Protein AF-A0A7S3AFI3-F1 (afdb_monomer)

Structure (mmCIF, N/CA/C/O backbone):
data_AF-A0A7S3AFI3-F1
#
_entry.id   AF-A0A7S3AFI3-F1
#
loop_
_atom_site.group_PDB
_atom_site.id
_atom_site.type_symbol
_atom_site.label_atom_id
_atom_site.label_alt_id
_atom_site.label_comp_id
_atom_site.label_asym_id
_atom_site.label_entity_id
_atom_site.label_seq_id
_atom_site.pdbx_PDB_ins_code
_atom_site.Cartn_x
_atom_site.Cartn_y
_atom_site.Cartn_z
_atom_site.occupancy
_atom_site.B_iso_or_equiv
_atom_site.auth_seq_id
_atom_site.auth_comp_id
_atom_site.auth_asym_id
_atom_site.auth_atom_id
_atom_site.pdbx_PDB_model_num
ATOM 1 N N . MET A 1 1 ? -39.276 9.205 -7.342 1.00 36.78 1 MET A N 1
ATOM 2 C CA . MET A 1 1 ? -38.600 10.045 -8.353 1.00 36.78 1 MET A CA 1
ATOM 3 C C . MET A 1 1 ? -37.134 10.146 -7.968 1.00 36.78 1 MET A C 1
ATOM 5 O O . MET A 1 1 ? -36.831 10.732 -6.940 1.00 36.78 1 MET A O 1
ATOM 9 N N . GLY A 1 2 ? -36.261 9.446 -8.695 1.00 29.53 2 GLY A N 1
ATOM 10 C CA . GLY A 1 2 ? -34.836 9.335 -8.377 1.00 29.53 2 GLY A CA 1
ATOM 11 C C . GLY A 1 2 ? -34.017 10.438 -9.046 1.00 29.53 2 GLY A C 1
ATOM 12 O O . GLY A 1 2 ? -34.064 10.582 -10.264 1.00 29.53 2 GLY A O 1
ATOM 13 N N . GLY A 1 3 ? -33.261 11.194 -8.252 1.00 28.22 3 GLY A N 1
ATOM 14 C CA . GLY A 1 3 ? -32.254 12.140 -8.731 1.00 28.22 3 GLY A CA 1
ATOM 15 C C . GLY A 1 3 ? -30.893 11.457 -8.832 1.00 28.22 3 GLY A C 1
ATOM 16 O O . GLY A 1 3 ? -30.142 11.420 -7.863 1.00 28.22 3 GLY A O 1
ATOM 17 N N . GLY A 1 4 ? -30.587 10.878 -9.993 1.00 23.59 4 GLY A N 1
ATOM 18 C CA . GLY A 1 4 ? -29.259 10.346 -10.293 1.00 23.59 4 GLY A CA 1
ATOM 19 C C . GLY A 1 4 ? -28.298 11.474 -10.660 1.00 23.59 4 GLY A C 1
ATOM 20 O O . GLY A 1 4 ? -28.507 12.162 -11.657 1.00 23.59 4 GLY A O 1
ATOM 21 N N . VAL A 1 5 ? -27.229 11.656 -9.884 1.00 27.72 5 VAL A N 1
ATOM 22 C CA . VAL A 1 5 ? -26.144 12.577 -10.245 1.00 27.72 5 VAL A CA 1
ATOM 23 C C . VAL A 1 5 ? -25.244 11.893 -11.276 1.00 27.72 5 VAL A C 1
ATOM 25 O O . VAL A 1 5 ? -24.533 10.932 -10.980 1.00 27.72 5 VAL A O 1
ATOM 28 N N . GLN A 1 6 ? -25.308 12.379 -12.514 1.00 21.52 6 GLN A N 1
ATOM 29 C CA . GLN A 1 6 ? -24.458 11.966 -13.627 1.00 21.52 6 GLN A CA 1
ATOM 30 C C . GLN A 1 6 ? -23.137 12.749 -13.574 1.00 21.52 6 GLN A C 1
ATOM 32 O O . GLN A 1 6 ? -23.126 13.962 -13.771 1.00 21.52 6 GLN A O 1
ATOM 37 N N . TRP A 1 7 ? -22.010 12.069 -13.362 1.00 25.20 7 TRP A N 1
ATOM 38 C CA . TRP A 1 7 ? -20.686 12.688 -13.481 1.00 25.20 7 TRP A CA 1
ATOM 39 C C . TRP A 1 7 ? -20.119 12.445 -14.883 1.00 25.20 7 TRP A C 1
ATOM 41 O O . TRP A 1 7 ? -19.859 11.304 -15.270 1.00 25.20 7 TRP A O 1
ATOM 51 N N . LYS A 1 8 ? -19.943 13.523 -15.658 1.00 22.17 8 LYS A N 1
ATOM 52 C CA . LYS A 1 8 ? -19.249 13.503 -16.954 1.00 22.17 8 LYS A CA 1
ATOM 53 C C . LYS A 1 8 ? -17.747 13.687 -16.733 1.00 22.17 8 LYS A C 1
ATOM 55 O O . LYS A 1 8 ? -17.325 14.684 -16.160 1.00 22.17 8 LYS A O 1
ATOM 60 N N . TRP A 1 9 ? -16.946 12.756 -17.241 1.00 22.48 9 TRP A N 1
ATOM 61 C CA . TRP A 1 9 ? -15.498 12.910 -17.356 1.00 22.48 9 TRP A CA 1
ATOM 62 C C . TRP A 1 9 ? -15.180 13.582 -18.693 1.00 22.48 9 TRP A C 1
ATOM 64 O O . TRP A 1 9 ? -15.439 13.002 -19.744 1.00 22.48 9 TRP A O 1
ATOM 74 N N . THR A 1 10 ? -14.622 14.791 -18.678 1.00 25.95 10 THR A N 1
ATOM 75 C CA . THR A 1 10 ? -14.003 15.383 -19.872 1.00 25.95 10 THR A CA 1
ATOM 76 C C . THR A 1 10 ? -12.508 15.099 -19.851 1.00 25.95 10 THR A C 1
ATOM 78 O O . THR A 1 10 ? -11.749 15.752 -19.138 1.00 25.95 10 THR A O 1
ATOM 81 N N . THR A 1 11 ? -12.074 14.121 -20.640 1.00 28.12 11 THR A N 1
ATOM 82 C CA . THR A 1 11 ? -10.671 13.934 -21.017 1.00 28.12 11 THR A CA 1
ATOM 83 C C . THR A 1 11 ? -10.306 14.982 -22.060 1.00 28.12 11 THR A C 1
ATOM 85 O O . THR A 1 11 ? -10.746 14.903 -23.205 1.00 28.12 11 THR A O 1
ATOM 88 N N . ARG A 1 12 ? -9.492 15.972 -21.685 1.00 26.09 12 ARG A N 1
ATOM 89 C CA . ARG A 1 12 ? -8.829 16.830 -22.670 1.00 26.09 12 ARG A CA 1
ATOM 90 C C . ARG A 1 12 ? -7.505 16.169 -23.047 1.00 26.09 12 ARG A C 1
ATOM 92 O O . ARG A 1 12 ? -6.582 16.122 -22.239 1.00 26.09 12 ARG A O 1
ATOM 99 N N . LEU A 1 13 ? -7.480 15.585 -24.241 1.00 28.69 13 LEU A N 1
ATOM 100 C CA . LEU A 1 13 ? -6.274 15.122 -24.918 1.00 28.69 13 LEU A CA 1
ATOM 101 C C . LEU A 1 13 ? -5.491 16.339 -25.444 1.00 28.69 13 LEU A C 1
ATOM 103 O O . LEU A 1 13 ? -6.082 17.233 -26.042 1.00 28.69 13 LEU A O 1
ATOM 107 N N . ASP A 1 14 ? -4.188 16.316 -25.164 1.00 28.09 14 ASP A N 1
ATOM 108 C CA . ASP A 1 14 ? -3.039 16.923 -25.851 1.00 28.09 14 ASP A CA 1
ATOM 109 C C . ASP A 1 14 ? -3.006 18.435 -26.187 1.00 28.09 14 ASP A C 1
ATOM 111 O O . ASP A 1 14 ? -3.704 18.929 -27.067 1.00 28.09 14 ASP A O 1
ATOM 115 N N . ASP A 1 15 ? -2.026 19.134 -25.591 1.00 28.47 15 ASP A N 1
ATOM 116 C CA . ASP A 1 15 ? -1.263 20.208 -26.252 1.00 28.47 15 ASP A CA 1
ATOM 117 C C . ASP A 1 15 ? 0.247 19.888 -26.124 1.00 28.47 15 ASP A C 1
ATOM 119 O O . ASP A 1 15 ? 0.760 19.799 -25.003 1.00 28.47 15 ASP A O 1
ATOM 123 N N . PRO A 1 16 ? 0.978 19.668 -27.236 1.00 30.94 16 PRO A N 1
ATOM 124 C CA . PRO A 1 16 ? 2.379 19.251 -27.231 1.00 30.94 16 PRO A CA 1
ATOM 125 C C . PRO A 1 16 ? 3.394 20.406 -27.136 1.00 30.94 16 PRO A C 1
ATOM 127 O O . PRO A 1 16 ? 4.576 20.196 -27.417 1.00 30.94 16 PRO A O 1
ATOM 130 N N . ARG A 1 17 ? 3.007 21.630 -26.750 1.00 28.62 17 ARG A N 1
ATOM 131 C CA . ARG A 1 17 ? 3.958 22.752 -26.620 1.00 28.62 17 ARG A CA 1
ATOM 132 C C . ARG A 1 17 ? 3.888 23.406 -25.245 1.00 28.62 17 ARG A C 1
ATOM 134 O O . ARG A 1 17 ? 2.975 24.154 -24.928 1.00 28.62 17 ARG A O 1
ATOM 141 N N . GLY A 1 18 ? 4.915 23.149 -24.436 1.00 41.22 18 GLY A N 1
ATOM 142 C CA . GLY A 1 18 ? 5.071 23.751 -23.118 1.00 41.22 18 GLY A CA 1
ATOM 143 C C . GLY A 1 18 ? 5.070 25.281 -23.150 1.00 41.22 18 GLY A C 1
ATOM 144 O O . GLY A 1 18 ? 5.938 25.897 -23.766 1.00 41.22 18 GLY A O 1
ATOM 145 N N . ARG A 1 19 ? 4.142 25.879 -22.399 1.00 28.95 19 ARG A N 1
ATOM 146 C CA . ARG A 1 19 ? 4.300 27.172 -21.723 1.00 28.95 19 ARG A CA 1
ATOM 147 C C . ARG A 1 19 ? 3.625 27.087 -20.358 1.00 28.95 19 ARG A C 1
ATOM 149 O O . ARG A 1 19 ? 2.464 26.707 -20.256 1.00 28.95 19 ARG A O 1
ATOM 156 N N . GLN A 1 20 ? 4.380 27.416 -19.315 1.00 32.94 20 GLN A N 1
ATOM 157 C CA . GLN A 1 20 ? 3.856 27.615 -17.968 1.00 32.94 20 GLN A CA 1
ATOM 158 C C . GLN A 1 20 ? 3.042 28.914 -17.955 1.00 32.94 20 GLN A C 1
ATOM 160 O O . GLN A 1 20 ? 3.568 29.967 -18.308 1.00 32.94 20 GLN A O 1
ATOM 165 N N . GLY A 1 21 ? 1.770 28.831 -17.571 1.00 26.36 21 GLY A N 1
ATOM 166 C CA . GLY A 1 21 ? 0.959 29.993 -17.223 1.00 26.36 21 GLY A CA 1
ATOM 167 C C . GLY A 1 21 ? 0.960 30.167 -15.710 1.00 26.36 21 GLY A C 1
ATOM 168 O O . GLY A 1 21 ? 0.488 29.291 -14.989 1.00 26.36 21 GLY A O 1
ATOM 169 N N . SER A 1 22 ? 1.523 31.271 -15.234 1.00 28.77 22 SER A N 1
ATOM 170 C CA . SER A 1 22 ? 1.357 31.773 -13.872 1.00 28.77 22 SER A CA 1
ATOM 171 C C . SER A 1 22 ? -0.032 32.403 -13.722 1.00 28.77 22 SER A C 1
ATOM 173 O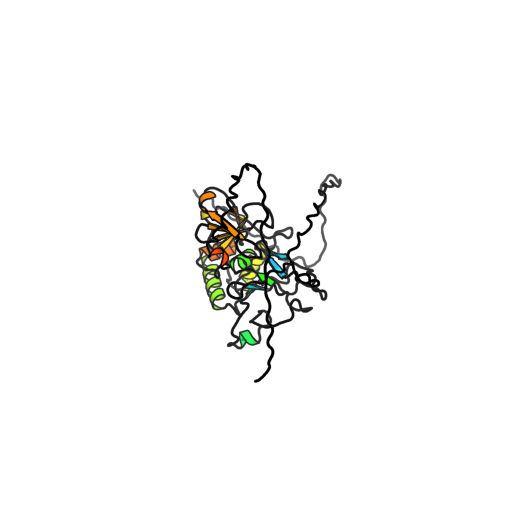 O . SER A 1 22 ? -0.482 33.122 -14.612 1.00 28.77 22 SER A O 1
ATOM 175 N N . SER A 1 23 ? -0.713 32.167 -12.598 1.00 28.66 23 SER A N 1
ATOM 176 C CA . SER A 1 23 ? -1.904 32.933 -12.210 1.00 28.66 23 SER A CA 1
ATOM 177 C C . SER A 1 23 ? -1.620 33.701 -10.920 1.00 28.66 23 SER A C 1
ATOM 179 O O . SER A 1 23 ? -1.284 33.091 -9.905 1.00 28.66 23 SER A O 1
ATOM 181 N N . TYR A 1 24 ? -1.759 35.023 -10.984 1.00 29.58 24 TYR A N 1
ATOM 182 C CA . TYR A 1 24 ? -1.741 35.957 -9.856 1.00 29.58 24 TYR A CA 1
ATOM 183 C C . TYR A 1 24 ? -3.184 36.291 -9.443 1.00 29.58 24 TYR A C 1
ATOM 185 O O . TYR A 1 24 ? -4.088 36.217 -10.278 1.00 29.58 24 TYR A O 1
ATOM 193 N N . ASP A 1 25 ? -3.402 36.668 -8.182 1.00 35.53 25 ASP A N 1
ATOM 194 C CA . ASP A 1 25 ? -4.663 37.261 -7.722 1.00 35.53 25 ASP A CA 1
ATOM 195 C C . ASP A 1 25 ? -4.704 38.783 -7.982 1.00 35.53 25 ASP A C 1
ATOM 197 O O . ASP A 1 25 ? -3.701 39.415 -8.321 1.00 35.53 25 ASP A O 1
ATOM 201 N N . GLN A 1 26 ? -5.894 39.383 -7.873 1.00 36.69 26 GLN A N 1
ATOM 202 C CA . GLN A 1 26 ? -6.172 40.775 -8.264 1.00 36.69 26 GLN A CA 1
ATOM 203 C C . GLN A 1 26 ? -5.646 41.853 -7.291 1.00 36.69 26 GLN A C 1
ATOM 205 O O . GLN A 1 26 ? -6.021 43.015 -7.432 1.00 36.69 26 GLN A O 1
ATOM 210 N N . ALA A 1 27 ? -4.771 41.523 -6.333 1.00 40.69 27 ALA A N 1
ATOM 211 C CA . ALA A 1 27 ? -4.273 42.499 -5.353 1.00 40.69 27 ALA A CA 1
ATOM 212 C C . ALA A 1 27 ? -2.741 42.602 -5.229 1.00 40.69 27 ALA A C 1
ATOM 214 O O . ALA A 1 27 ? -2.263 43.496 -4.536 1.00 40.69 27 ALA A O 1
ATOM 215 N N . GLY A 1 28 ? -1.947 41.763 -5.905 1.00 37.34 28 GLY A N 1
ATOM 216 C CA . GLY A 1 28 ? -0.509 42.017 -6.094 1.00 37.34 28 GLY A CA 1
ATOM 217 C C . GLY A 1 28 ? 0.342 42.189 -4.820 1.00 37.34 28 GLY A C 1
ATOM 218 O O . GLY A 1 28 ? 1.410 42.798 -4.896 1.00 37.34 28 GLY A O 1
ATOM 219 N N . GLN A 1 29 ? -0.075 41.657 -3.663 1.00 31.44 29 GLN A N 1
ATOM 220 C CA . GLN A 1 29 ? 0.684 41.741 -2.407 1.00 31.44 29 GLN A CA 1
ATOM 221 C C . GLN A 1 29 ? 1.056 40.354 -1.859 1.00 31.44 29 GLN A C 1
ATOM 223 O O . GLN A 1 29 ? 0.208 39.501 -1.612 1.00 31.44 29 GLN A O 1
ATOM 228 N N . LEU A 1 30 ? 2.357 40.141 -1.630 1.00 29.12 30 LEU A N 1
ATOM 229 C CA . LEU A 1 30 ? 2.919 38.954 -0.977 1.00 29.12 30 LEU A CA 1
ATOM 230 C C . LEU A 1 30 ? 2.528 38.917 0.511 1.00 29.12 30 LEU A C 1
ATOM 232 O O . LEU A 1 30 ? 3.190 39.534 1.347 1.00 29.12 30 LEU A O 1
ATOM 236 N N . LEU A 1 31 ? 1.510 38.133 0.866 1.00 29.55 31 LEU A N 1
ATOM 237 C CA . LEU A 1 31 ? 1.272 37.735 2.255 1.00 29.55 31 LEU A CA 1
ATOM 238 C C . LEU A 1 31 ? 2.283 36.649 2.654 1.00 29.55 31 LEU A C 1
ATOM 240 O O . LEU A 1 31 ? 2.134 35.468 2.343 1.00 29.55 31 LEU A O 1
ATOM 244 N N . ARG A 1 32 ? 3.349 37.063 3.348 1.00 31.06 32 ARG A N 1
ATOM 245 C CA . ARG A 1 32 ? 4.272 36.158 4.047 1.00 31.06 32 ARG A CA 1
ATOM 246 C C . ARG A 1 32 ? 3.539 35.510 5.225 1.00 31.06 32 ARG A C 1
ATOM 248 O O . ARG A 1 32 ? 3.406 36.125 6.278 1.00 31.06 32 ARG A O 1
ATOM 255 N N . LEU A 1 33 ? 3.103 34.263 5.069 1.00 32.19 33 LEU A N 1
ATOM 256 C CA . LEU A 1 33 ? 2.730 33.425 6.210 1.00 32.19 33 LEU A CA 1
ATOM 257 C C . LEU A 1 33 ? 4.007 33.034 6.967 1.00 32.19 33 LEU A C 1
ATOM 259 O O . LEU A 1 33 ? 4.919 32.425 6.406 1.00 32.19 33 LEU A O 1
ATOM 263 N N . ALA A 1 34 ? 4.088 33.444 8.231 1.00 29.95 34 ALA A N 1
ATOM 264 C CA . ALA A 1 34 ? 5.202 33.145 9.117 1.00 29.95 34 ALA A CA 1
ATOM 265 C C . ALA A 1 34 ? 5.296 31.631 9.377 1.00 29.95 34 ALA A C 1
ATOM 267 O O . ALA A 1 34 ? 4.353 31.009 9.860 1.00 29.95 34 ALA A O 1
ATOM 268 N N . VAL A 1 35 ? 6.454 31.048 9.066 1.00 33.47 35 VAL A N 1
ATOM 269 C CA . VAL A 1 35 ? 6.821 29.680 9.449 1.00 33.47 35 VAL A CA 1
ATOM 270 C C . VAL A 1 35 ? 7.271 29.722 10.915 1.00 33.47 35 VAL A C 1
ATOM 272 O O . VAL A 1 35 ? 8.241 30.428 11.204 1.00 33.47 35 VAL A O 1
ATOM 275 N N . PRO A 1 36 ? 6.619 29.019 11.860 1.00 34.69 36 PRO A N 1
ATOM 276 C CA . PRO A 1 36 ? 7.131 28.938 13.223 1.00 34.69 36 PRO A CA 1
ATOM 277 C C . PRO A 1 36 ? 8.491 28.214 13.235 1.00 34.69 36 PRO A C 1
ATOM 279 O O . PRO A 1 36 ? 8.708 27.291 12.443 1.00 34.69 36 PRO A O 1
ATOM 282 N N . PRO A 1 37 ? 9.436 28.622 14.102 1.00 33.16 37 PRO A N 1
ATOM 283 C CA . PRO A 1 37 ? 10.774 28.051 14.124 1.00 33.16 37 PRO A CA 1
ATOM 284 C C . PRO A 1 37 ? 10.728 26.557 14.460 1.00 33.16 37 PRO A C 1
ATOM 286 O O . PRO A 1 37 ? 10.056 26.126 15.396 1.00 33.16 37 PRO A O 1
ATOM 289 N N . ALA A 1 38 ? 11.478 25.771 13.688 1.00 34.88 38 ALA A N 1
ATOM 290 C CA . ALA A 1 38 ? 11.634 24.340 13.888 1.00 34.88 38 ALA A CA 1
ATOM 291 C C . ALA A 1 38 ? 12.142 24.043 15.309 1.00 34.88 38 ALA A C 1
ATOM 293 O O . ALA A 1 38 ? 13.280 24.369 15.659 1.00 34.88 38 ALA A O 1
ATOM 294 N N . LEU A 1 39 ? 11.306 23.391 16.119 1.00 32.50 39 LEU A N 1
ATOM 295 C CA . LEU A 1 39 ? 11.726 22.782 17.376 1.00 32.50 39 LEU A CA 1
ATOM 296 C C . LEU A 1 39 ? 12.790 21.723 17.066 1.00 32.50 39 LEU A C 1
ATOM 298 O O . LEU A 1 39 ? 12.519 20.689 16.455 1.00 32.50 39 LEU A O 1
ATOM 302 N N . LYS A 1 40 ? 14.033 22.007 17.468 1.00 31.78 40 LYS A N 1
ATOM 303 C CA . LYS A 1 40 ? 15.157 21.069 17.407 1.00 31.78 40 LYS A CA 1
ATOM 304 C C . LYS A 1 40 ? 14.921 19.948 18.417 1.00 31.78 40 LYS A C 1
ATOM 306 O O . LYS A 1 40 ? 15.379 20.027 19.554 1.00 31.78 40 LYS A O 1
ATOM 311 N N . VAL A 1 41 ? 14.230 18.892 18.003 1.00 35.72 41 VAL A N 1
ATOM 312 C CA . VAL A 1 41 ? 14.198 17.640 18.762 1.00 35.72 41 VAL A CA 1
ATOM 313 C C . VAL A 1 41 ? 15.576 16.988 18.635 1.00 35.72 41 VAL A C 1
ATOM 315 O O . VAL A 1 41 ? 15.997 16.603 17.543 1.00 35.72 41 VAL A O 1
ATOM 318 N N . ARG A 1 42 ? 16.317 16.908 19.746 1.00 31.39 42 ARG A N 1
ATOM 319 C CA . ARG A 1 42 ? 17.549 16.114 19.822 1.00 31.39 42 ARG A CA 1
ATOM 320 C C . ARG A 1 42 ? 17.158 14.631 19.830 1.00 31.39 42 ARG A C 1
ATOM 322 O O . ARG A 1 42 ? 16.374 14.249 20.696 1.00 31.39 42 ARG A O 1
ATOM 329 N N . PRO A 1 43 ? 17.679 13.790 18.922 1.00 37.56 43 PRO A N 1
ATOM 330 C CA . PRO A 1 43 ? 17.457 12.357 19.017 1.00 37.56 43 PRO A CA 1
ATOM 331 C C . PRO A 1 43 ? 18.188 11.833 20.256 1.00 37.56 43 PRO A C 1
ATOM 333 O O . PRO A 1 43 ? 19.404 11.984 20.381 1.00 37.56 43 PRO A O 1
ATOM 336 N N . THR A 1 44 ? 17.438 11.250 21.187 1.00 37.09 44 THR A N 1
ATOM 337 C CA . THR A 1 44 ? 17.999 10.486 22.297 1.00 37.09 44 THR A CA 1
ATOM 338 C C . THR A 1 44 ? 18.596 9.191 21.756 1.00 37.09 44 THR A C 1
ATOM 340 O O . THR A 1 44 ? 18.023 8.503 20.910 1.00 37.09 44 THR A O 1
ATOM 343 N N . CYS A 1 45 ? 19.818 8.914 22.197 1.00 39.19 45 CYS A N 1
ATOM 344 C CA . CYS A 1 45 ? 20.654 7.827 21.721 1.00 39.19 45 CYS A CA 1
ATOM 345 C C . CYS A 1 45 ? 20.010 6.460 21.992 1.00 39.19 45 CYS A C 1
ATOM 347 O O . CYS A 1 45 ? 19.844 6.072 23.144 1.00 39.19 45 CYS A O 1
ATOM 349 N N . ALA A 1 46 ? 19.749 5.696 20.932 1.00 41.78 46 ALA A N 1
ATOM 350 C CA . ALA A 1 46 ? 19.735 4.240 20.988 1.00 41.78 46 ALA A CA 1
ATOM 351 C C . ALA A 1 46 ? 20.972 3.746 20.228 1.00 41.78 46 ALA A C 1
ATOM 353 O O . ALA A 1 46 ? 21.201 4.108 19.073 1.00 41.78 46 ALA A O 1
ATOM 354 N N . SER A 1 47 ? 21.806 2.993 20.935 1.00 49.59 47 SER A N 1
ATOM 355 C CA . SER A 1 47 ? 23.106 2.460 20.533 1.00 49.59 47 SER A CA 1
ATOM 356 C C . SER A 1 47 ? 23.095 1.812 19.140 1.00 49.59 47 SER A C 1
ATOM 358 O O . SER A 1 47 ? 22.539 0.739 18.921 1.00 49.59 47 SER A O 1
ATOM 360 N N . GLY A 1 48 ? 23.766 2.459 18.187 1.00 41.94 48 GLY A N 1
ATOM 361 C CA . GLY A 1 48 ? 24.008 1.941 16.845 1.00 41.94 48 GLY A CA 1
ATOM 362 C C . GLY A 1 48 ? 25.412 2.317 16.388 1.00 41.94 48 GLY A C 1
ATOM 363 O O . GLY A 1 48 ? 25.837 3.456 16.557 1.00 41.94 48 GLY A O 1
ATOM 364 N N . VAL A 1 49 ? 26.132 1.341 15.836 1.00 45.88 49 VAL A N 1
ATOM 365 C CA . VAL A 1 49 ? 27.485 1.469 15.270 1.00 45.88 49 VAL A CA 1
ATOM 366 C C . VAL A 1 49 ? 27.618 2.758 14.432 1.00 45.88 49 VAL A C 1
ATOM 368 O O . VAL A 1 49 ? 26.764 3.003 13.572 1.00 45.88 49 VAL A O 1
ATOM 371 N N . PRO A 1 50 ? 28.663 3.584 14.633 1.00 44.09 50 PRO A N 1
ATOM 372 C CA . PRO A 1 50 ? 28.829 4.818 13.878 1.00 44.09 50 PRO A CA 1
ATOM 373 C C . PRO A 1 50 ? 29.103 4.514 12.399 1.00 44.09 50 PRO A C 1
ATOM 375 O O . PRO A 1 50 ? 29.920 3.659 12.067 1.00 44.09 50 PRO A O 1
ATOM 378 N N . GLY A 1 51 ? 28.438 5.249 11.500 1.00 47.62 51 GLY A N 1
ATOM 379 C CA . GLY A 1 51 ? 28.954 5.460 10.142 1.00 47.62 51 GLY A CA 1
ATOM 380 C C . GLY A 1 51 ? 28.121 4.983 8.950 1.00 47.62 51 GLY A C 1
ATOM 381 O O . GLY A 1 51 ? 28.614 5.062 7.827 1.00 47.62 51 GLY A O 1
ATOM 382 N N . LYS A 1 52 ? 26.866 4.537 9.103 1.00 64.12 52 LYS A N 1
ATOM 383 C CA . LYS A 1 52 ? 25.998 4.373 7.920 1.00 64.12 52 LYS A CA 1
ATOM 384 C C . LYS A 1 52 ? 24.573 4.833 8.176 1.00 64.12 52 LYS A C 1
ATOM 386 O O . LYS A 1 52 ? 23.743 4.079 8.678 1.00 64.12 52 LYS A O 1
ATOM 391 N N . MET A 1 53 ? 24.291 6.075 7.782 1.00 78.94 53 MET A N 1
ATOM 392 C CA . MET A 1 53 ? 22.919 6.565 7.669 1.00 78.94 53 MET A CA 1
ATOM 393 C C . MET A 1 53 ? 22.077 5.563 6.861 1.00 78.94 53 MET A C 1
ATOM 395 O O . MET A 1 53 ? 22.547 5.058 5.831 1.00 78.94 53 MET A O 1
ATOM 399 N N . PRO A 1 54 ? 20.854 5.235 7.311 1.00 92.56 54 PRO A N 1
ATOM 400 C CA . PRO A 1 54 ? 19.990 4.339 6.562 1.00 92.56 54 PRO A CA 1
ATOM 401 C C . PRO A 1 54 ? 19.660 4.941 5.193 1.00 92.56 54 PRO A C 1
ATOM 403 O O . PRO A 1 54 ? 19.516 6.153 5.046 1.00 92.56 54 PRO A O 1
ATOM 406 N N . LEU A 1 55 ? 19.525 4.084 4.180 1.00 93.69 55 LEU A N 1
ATOM 407 C CA . LEU A 1 55 ? 19.064 4.516 2.862 1.00 93.69 55 LEU A CA 1
ATOM 408 C C . LEU A 1 55 ? 17.621 5.027 2.950 1.00 93.69 55 LEU A C 1
ATOM 410 O O . LEU A 1 55 ? 16.807 4.471 3.691 1.00 93.69 55 LEU A O 1
ATOM 414 N N . GLN A 1 56 ? 17.294 6.044 2.150 1.00 95.88 56 GLN A N 1
ATOM 415 C CA . GLN A 1 56 ? 15.930 6.548 1.994 1.00 95.88 56 GLN A CA 1
ATOM 416 C C . GLN A 1 56 ? 15.111 5.588 1.123 1.00 95.88 56 GLN A C 1
ATOM 418 O O . GLN A 1 56 ? 14.918 5.804 -0.072 1.00 95.88 56 GLN A O 1
ATOM 423 N N . ASN A 1 57 ? 14.690 4.471 1.715 1.00 95.31 57 ASN A N 1
ATOM 424 C CA . ASN A 1 57 ? 14.019 3.393 0.998 1.00 95.31 57 ASN A CA 1
ATOM 425 C C . ASN A 1 57 ? 12.988 2.608 1.823 1.00 95.31 57 ASN A C 1
ATOM 427 O O . ASN A 1 57 ? 12.595 1.496 1.455 1.00 95.31 57 ASN A O 1
ATOM 431 N N . ARG A 1 58 ? 12.553 3.166 2.953 1.00 96.31 58 ARG A N 1
ATOM 432 C CA . ARG A 1 58 ? 11.405 2.669 3.717 1.00 96.31 58 ARG A CA 1
ATOM 433 C C . ARG A 1 58 ? 10.181 3.474 3.338 1.00 96.31 58 ARG A C 1
ATOM 435 O O . ARG A 1 58 ? 10.297 4.677 3.135 1.00 96.31 58 ARG A O 1
ATOM 442 N N . VAL A 1 59 ? 9.036 2.816 3.225 1.00 95.81 59 VAL A N 1
ATOM 443 C CA . VAL A 1 59 ? 7.794 3.473 2.823 1.00 95.81 59 VAL A CA 1
ATOM 444 C C . VAL A 1 59 ? 6.746 3.320 3.912 1.00 95.81 59 VAL A C 1
ATOM 446 O O . VAL A 1 59 ? 6.556 2.220 4.427 1.00 95.81 59 VAL A O 1
ATOM 449 N N . ASN A 1 60 ? 6.094 4.425 4.265 1.00 95.69 60 ASN A N 1
ATOM 450 C CA . ASN A 1 60 ? 4.999 4.446 5.234 1.00 95.69 60 ASN A CA 1
ATOM 451 C C . ASN A 1 60 ? 3.617 4.358 4.536 1.00 95.69 60 ASN A C 1
ATOM 453 O O . ASN A 1 60 ? 3.547 4.453 3.304 1.00 95.69 60 ASN A O 1
ATOM 457 N N . PRO A 1 61 ? 2.502 4.205 5.280 1.00 96.50 61 PRO A N 1
ATOM 458 C CA . PRO A 1 61 ? 1.152 4.112 4.707 1.00 96.50 61 PRO A CA 1
ATOM 459 C C . PRO A 1 61 ? 0.719 5.353 3.910 1.00 96.50 61 PRO A C 1
ATOM 461 O O . PRO A 1 61 ? -0.095 5.267 2.986 1.00 96.50 61 PRO A O 1
ATOM 464 N N . TRP A 1 62 ? 1.318 6.508 4.209 1.00 94.38 62 TRP A N 1
ATOM 465 C CA . TRP A 1 62 ? 1.152 7.763 3.472 1.00 94.38 62 TRP A CA 1
ATOM 466 C C . TRP A 1 62 ? 1.829 7.759 2.097 1.00 94.38 62 TRP A C 1
ATOM 468 O O . TRP A 1 62 ? 1.567 8.624 1.265 1.00 94.38 62 TRP A O 1
ATOM 478 N N . GLY A 1 63 ? 2.671 6.761 1.823 1.00 93.19 63 GLY A N 1
ATOM 479 C CA . GLY A 1 63 ? 3.405 6.615 0.574 1.00 93.19 63 GLY A CA 1
ATOM 480 C C . GLY A 1 63 ? 4.719 7.397 0.528 1.00 93.19 63 GLY A C 1
ATOM 481 O O . GLY A 1 63 ? 5.374 7.366 -0.521 1.00 93.19 63 GLY A O 1
ATOM 482 N N . LEU A 1 64 ? 5.123 8.031 1.634 1.00 93.25 64 LEU A N 1
ATOM 483 C CA . LEU A 1 64 ? 6.386 8.755 1.770 1.00 93.25 64 LEU A CA 1
ATOM 484 C C . LEU A 1 64 ? 7.554 7.782 1.840 1.00 93.25 64 LEU A C 1
ATOM 486 O O . LEU A 1 64 ? 7.453 6.724 2.459 1.00 93.25 64 LEU A O 1
ATOM 490 N N . ILE A 1 65 ? 8.673 8.166 1.230 1.00 94.81 65 ILE A N 1
ATOM 491 C CA . ILE A 1 65 ? 9.907 7.385 1.252 1.00 94.81 65 ILE A CA 1
ATOM 492 C C . ILE A 1 65 ? 10.871 8.040 2.239 1.00 94.81 65 ILE A C 1
ATOM 494 O O . ILE A 1 65 ? 11.293 9.179 2.039 1.00 94.81 65 ILE A O 1
ATOM 498 N N . VAL A 1 66 ? 11.230 7.322 3.298 1.00 94.94 66 VAL A N 1
ATOM 499 C CA . VAL A 1 66 ? 12.024 7.837 4.417 1.00 94.94 66 VAL A CA 1
ATOM 500 C C . VAL A 1 66 ? 13.290 7.014 4.640 1.00 94.94 66 VAL A C 1
ATOM 502 O O . VAL A 1 66 ? 13.380 5.837 4.269 1.00 94.94 66 VAL A O 1
ATOM 505 N N . ALA A 1 67 ? 14.291 7.654 5.241 1.00 96.00 67 ALA A N 1
ATOM 506 C CA . ALA A 1 67 ? 15.495 6.998 5.725 1.00 96.00 67 ALA A CA 1
ATOM 507 C C . ALA A 1 67 ? 15.225 6.457 7.131 1.00 96.00 67 ALA A C 1
ATOM 509 O O . ALA A 1 67 ? 15.060 7.227 8.070 1.00 96.00 67 ALA A O 1
ATOM 510 N N . HIS A 1 68 ? 15.150 5.133 7.277 1.00 95.62 68 HIS A N 1
ATOM 511 C CA . HIS A 1 68 ? 14.854 4.500 8.563 1.00 95.62 68 HIS A CA 1
ATOM 512 C C . HIS A 1 68 ? 15.619 3.171 8.715 1.00 95.62 68 HIS A C 1
ATOM 514 O O . HIS A 1 68 ? 15.706 2.403 7.749 1.00 95.62 68 HIS A O 1
ATOM 520 N N . PRO A 1 69 ? 16.197 2.865 9.896 1.00 94.81 69 PRO A N 1
ATOM 521 C CA . PRO A 1 69 ? 17.083 1.711 10.069 1.00 94.81 69 PRO A CA 1
ATOM 522 C C . PRO A 1 69 ? 16.362 0.355 10.117 1.00 94.81 69 PRO A C 1
ATOM 524 O O . PRO A 1 69 ? 17.018 -0.669 9.913 1.00 94.81 69 PRO A O 1
ATOM 527 N N . ALA A 1 70 ? 15.039 0.330 10.328 1.00 92.50 70 ALA A N 1
ATOM 528 C CA . ALA A 1 70 ? 14.243 -0.899 10.450 1.00 92.50 70 ALA A CA 1
ATOM 529 C C . ALA A 1 70 ? 14.569 -1.956 9.384 1.00 92.50 70 ALA A C 1
ATOM 531 O O . ALA A 1 70 ? 14.742 -1.656 8.195 1.00 92.50 70 ALA A O 1
ATOM 532 N N . ARG A 1 71 ? 14.623 -3.218 9.803 1.00 88.88 71 ARG A N 1
ATOM 533 C CA . ARG A 1 71 ? 14.725 -4.392 8.931 1.00 88.88 71 ARG A CA 1
ATOM 534 C C . ARG A 1 71 ? 13.457 -5.206 9.127 1.00 88.88 71 ARG A C 1
ATOM 536 O O . ARG A 1 71 ? 13.112 -5.514 10.257 1.00 88.88 71 ARG A O 1
ATOM 543 N N . TYR A 1 72 ? 12.768 -5.507 8.036 1.00 90.75 72 TYR A N 1
ATOM 544 C CA . TYR A 1 72 ? 11.489 -6.200 8.098 1.00 90.75 72 TYR A CA 1
ATOM 545 C C . TYR A 1 72 ? 11.667 -7.706 7.947 1.00 90.75 72 TYR A C 1
ATOM 547 O O . TYR A 1 72 ? 12.512 -8.157 7.165 1.00 90.75 72 TYR A O 1
ATOM 555 N N . ALA A 1 73 ? 10.868 -8.464 8.695 1.00 85.62 73 ALA A N 1
ATOM 556 C CA . ALA A 1 73 ? 10.883 -9.917 8.672 1.00 85.62 73 ALA A CA 1
ATOM 557 C C . ALA A 1 73 ? 10.468 -10.443 7.283 1.00 85.62 73 ALA A C 1
ATOM 559 O O . ALA A 1 73 ? 9.458 -9.993 6.740 1.00 85.62 73 ALA A O 1
ATOM 560 N N . PRO A 1 74 ? 11.188 -11.417 6.692 1.00 82.81 74 PRO A N 1
ATOM 561 C CA . PRO A 1 74 ? 10.860 -11.935 5.361 1.00 82.81 74 PRO A CA 1
ATOM 562 C C . PRO A 1 74 ? 9.462 -12.556 5.222 1.00 82.81 74 PRO A C 1
ATOM 564 O O . PRO A 1 74 ? 8.996 -12.720 4.097 1.00 82.81 74 PRO A O 1
ATOM 567 N N . SER A 1 75 ? 8.828 -12.933 6.336 1.00 84.94 75 SER A N 1
ATOM 568 C CA . SER A 1 75 ? 7.490 -13.532 6.387 1.00 84.94 75 SER A CA 1
ATOM 569 C C . SER A 1 75 ? 6.384 -12.562 5.973 1.00 84.94 75 SER A C 1
ATOM 571 O O . SER A 1 75 ? 5.438 -12.986 5.315 1.00 84.94 75 SER A O 1
ATOM 573 N N . THR A 1 76 ? 6.510 -11.276 6.311 1.00 88.81 76 THR A N 1
ATOM 574 C CA . THR A 1 76 ? 5.475 -10.260 6.041 1.00 88.81 76 THR A CA 1
ATOM 575 C C . THR A 1 76 ? 5.962 -9.156 5.114 1.00 88.81 76 THR A C 1
ATOM 577 O O . THR A 1 76 ? 5.174 -8.572 4.375 1.00 88.81 76 THR A O 1
ATOM 580 N N . ALA A 1 77 ? 7.265 -8.879 5.111 1.00 91.44 77 ALA A N 1
ATOM 581 C CA . ALA A 1 77 ? 7.834 -7.745 4.409 1.00 91.44 77 ALA A CA 1
ATOM 582 C C . ALA A 1 77 ? 7.593 -7.784 2.897 1.00 91.44 77 ALA A C 1
ATOM 584 O O . ALA A 1 77 ? 7.864 -8.773 2.203 1.00 91.44 77 ALA A O 1
ATOM 585 N N . ILE A 1 78 ? 7.168 -6.637 2.371 1.00 93.06 78 ILE A N 1
ATOM 586 C CA . ILE A 1 78 ? 6.929 -6.443 0.947 1.00 93.06 78 ILE A CA 1
ATOM 587 C C . ILE A 1 78 ? 8.022 -5.568 0.350 1.00 93.06 78 ILE A C 1
ATOM 589 O O . ILE A 1 78 ? 8.470 -4.570 0.917 1.00 93.06 78 ILE A O 1
ATOM 593 N N . PHE A 1 79 ? 8.439 -5.954 -0.848 1.00 91.38 79 PHE A N 1
ATOM 594 C CA . PHE A 1 79 ? 9.291 -5.151 -1.703 1.00 91.38 79 PHE A CA 1
ATOM 595 C C . PHE A 1 79 ? 8.433 -4.306 -2.644 1.00 91.38 79 PHE A C 1
ATOM 597 O O . PHE A 1 79 ? 7.497 -4.835 -3.236 1.00 91.38 79 PHE A O 1
ATOM 604 N N . GLY A 1 80 ? 8.780 -3.043 -2.876 1.00 91.81 80 GLY A N 1
ATOM 605 C CA . GLY A 1 80 ? 8.143 -2.223 -3.905 1.00 91.81 80 GLY A CA 1
ATOM 606 C C . GLY A 1 80 ? 9.080 -1.727 -4.984 1.00 91.81 80 GLY A C 1
ATOM 607 O O . GLY A 1 80 ? 10.267 -1.494 -4.764 1.00 91.81 80 GLY A O 1
ATOM 608 N N . ASN A 1 81 ? 8.495 -1.513 -6.158 1.00 89.25 81 ASN A N 1
ATOM 609 C CA . ASN A 1 81 ? 9.134 -0.862 -7.290 1.00 89.25 81 ASN A CA 1
ATOM 610 C C . ASN A 1 81 ? 8.286 0.340 -7.720 1.00 89.25 81 ASN A C 1
ATOM 612 O O . ASN A 1 81 ? 7.109 0.163 -8.027 1.00 89.25 81 ASN A O 1
ATOM 616 N N . ARG A 1 82 ? 8.894 1.530 -7.772 1.00 92.19 82 ARG A N 1
ATOM 617 C CA . ARG A 1 82 ? 8.318 2.756 -8.362 1.00 92.19 82 ARG A CA 1
ATOM 618 C C . ARG A 1 82 ? 9.164 3.302 -9.522 1.00 92.19 82 ARG A C 1
ATOM 620 O O . ARG A 1 82 ? 8.989 4.448 -9.922 1.00 92.19 82 ARG A O 1
ATOM 627 N N . GLY A 1 83 ? 10.098 2.504 -10.036 1.00 90.44 83 GLY A N 1
ATOM 628 C CA . GLY A 1 83 ? 11.081 2.865 -11.054 1.00 90.44 83 GLY A CA 1
ATOM 629 C C . GLY A 1 83 ? 12.374 3.457 -10.478 1.00 90.44 83 GLY A C 1
ATOM 630 O O . GLY A 1 83 ? 12.702 3.248 -9.310 1.00 90.44 83 GLY A O 1
ATOM 631 N N . VAL A 1 84 ? 13.152 4.149 -11.317 1.00 92.31 84 VAL A N 1
ATOM 632 C CA . VAL A 1 84 ? 14.443 4.765 -10.944 1.00 92.31 84 VAL A CA 1
ATOM 633 C C . VAL A 1 84 ? 14.183 6.114 -10.277 1.00 92.31 84 VAL A C 1
ATOM 635 O O . VAL A 1 84 ? 13.821 7.075 -10.956 1.00 92.31 84 VAL A O 1
ATOM 638 N N . LEU A 1 85 ? 14.322 6.182 -8.950 1.00 94.31 85 LEU A N 1
ATOM 639 C CA . LEU A 1 85 ? 14.002 7.393 -8.180 1.00 94.31 85 LEU A CA 1
ATOM 640 C C . LEU A 1 85 ? 15.221 8.176 -7.699 1.00 94.31 85 LEU A C 1
ATOM 642 O O . LEU A 1 85 ? 15.067 9.326 -7.293 1.00 94.31 85 LEU A O 1
ATOM 646 N N . HIS A 1 86 ? 16.391 7.540 -7.690 1.00 94.94 86 HIS A N 1
ATOM 647 C CA . HIS A 1 86 ? 17.610 8.084 -7.107 1.00 94.94 86 HIS A CA 1
ATOM 648 C C . HIS A 1 86 ? 18.637 8.483 -8.167 1.00 94.94 86 HIS A C 1
ATOM 650 O O . HIS A 1 86 ? 18.628 7.936 -9.272 1.00 94.94 86 HIS A O 1
ATOM 656 N N . ASP A 1 87 ? 19.494 9.438 -7.816 1.00 94.56 87 ASP A N 1
ATOM 657 C CA . ASP A 1 87 ? 20.703 9.788 -8.565 1.00 94.56 87 ASP A CA 1
ATOM 658 C C . ASP A 1 87 ? 21.878 8.846 -8.238 1.00 94.56 87 ASP A C 1
ATOM 660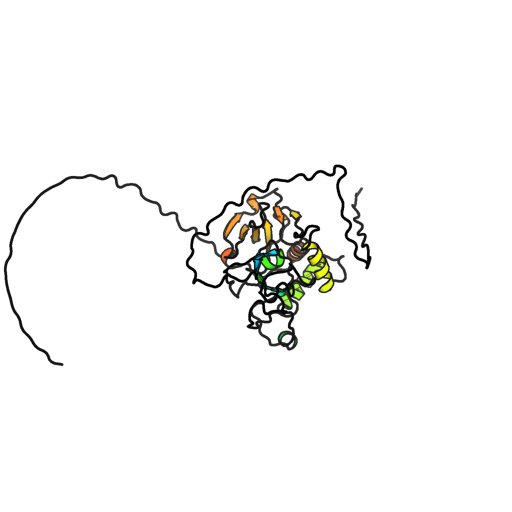 O O . ASP A 1 87 ? 21.753 7.899 -7.455 1.00 94.56 87 ASP A O 1
ATOM 664 N N . ASP A 1 88 ? 23.039 9.103 -8.838 1.00 94.00 88 ASP A N 1
ATOM 665 C CA . ASP A 1 88 ? 24.238 8.276 -8.669 1.00 94.00 88 ASP A CA 1
ATOM 666 C C . ASP A 1 88 ? 24.790 8.318 -7.227 1.00 94.00 88 ASP A C 1
ATOM 668 O O . ASP A 1 88 ? 25.512 7.413 -6.803 1.00 94.00 88 ASP A O 1
ATOM 672 N N . GLN A 1 89 ? 24.386 9.323 -6.444 1.00 93.00 89 GLN A N 1
ATOM 673 C CA . GLN A 1 89 ? 24.708 9.525 -5.031 1.00 93.00 89 GLN A CA 1
ATOM 674 C C . GLN A 1 89 ? 23.660 8.910 -4.084 1.00 93.00 89 GLN A C 1
ATOM 676 O O . GLN A 1 89 ? 23.763 9.061 -2.865 1.00 93.00 89 GLN A O 1
ATOM 681 N N . ARG A 1 90 ? 22.675 8.167 -4.614 1.00 93.06 90 ARG A N 1
ATOM 682 C CA . ARG A 1 90 ? 21.562 7.536 -3.872 1.00 93.06 90 ARG A CA 1
ATOM 683 C C . ARG A 1 90 ? 20.610 8.525 -3.196 1.00 93.06 90 ARG A C 1
ATOM 685 O O . ARG A 1 90 ? 19.881 8.136 -2.279 1.00 93.06 90 ARG A O 1
ATOM 692 N N . LYS A 1 91 ? 20.558 9.773 -3.653 1.00 94.06 91 LYS A N 1
ATOM 693 C CA . LYS A 1 91 ? 19.567 10.750 -3.202 1.00 94.06 91 LYS A CA 1
ATOM 694 C C . LYS A 1 91 ? 18.311 10.631 -4.056 1.00 94.06 91 LYS A C 1
ATOM 696 O O . LYS A 1 91 ? 18.391 10.527 -5.277 1.00 94.06 91 LYS A O 1
ATOM 701 N N . LEU A 1 92 ? 17.134 10.633 -3.427 1.00 94.12 92 LEU A N 1
ATOM 702 C CA . LEU A 1 92 ? 15.873 10.644 -4.169 1.00 94.12 92 LEU A CA 1
ATOM 703 C C . LEU A 1 92 ? 15.675 11.995 -4.863 1.00 94.12 92 LEU A C 1
ATOM 705 O O . LEU A 1 92 ? 15.723 13.043 -4.224 1.00 94.12 92 LEU A O 1
ATOM 709 N N . VAL A 1 93 ? 15.408 11.952 -6.167 1.00 94.44 93 VAL A N 1
ATOM 710 C CA . VAL A 1 93 ? 15.184 13.137 -7.017 1.00 94.44 93 VAL A CA 1
ATOM 711 C C . VAL A 1 93 ? 13.772 13.186 -7.604 1.00 94.44 93 VAL A C 1
ATOM 713 O O . VAL A 1 93 ? 13.412 14.138 -8.289 1.00 94.44 93 VAL A O 1
ATOM 716 N N . ARG A 1 94 ? 12.961 12.147 -7.370 1.00 91.38 94 ARG A N 1
ATOM 717 C CA . ARG A 1 94 ? 11.562 12.050 -7.813 1.00 91.38 94 ARG A CA 1
ATOM 718 C C . ARG A 1 94 ? 10.779 11.048 -6.962 1.00 91.38 94 ARG A C 1
ATOM 720 O O . ARG A 1 94 ? 11.364 10.148 -6.369 1.00 91.38 94 ARG A O 1
ATOM 727 N N . GLN A 1 95 ? 9.450 11.161 -6.959 1.00 88.06 95 GLN A N 1
ATOM 728 C CA . GLN A 1 95 ? 8.557 10.264 -6.203 1.00 88.06 95 GLN A CA 1
ATOM 729 C C . GLN A 1 95 ? 8.220 8.961 -6.946 1.00 88.06 95 GLN A C 1
ATOM 731 O O . GLN A 1 95 ? 7.978 7.922 -6.328 1.00 88.06 95 GLN A O 1
ATOM 736 N N . CYS A 1 96 ? 8.200 9.007 -8.281 1.00 90.25 96 CYS A N 1
ATOM 737 C CA . CYS A 1 96 ? 8.016 7.841 -9.137 1.00 90.25 96 CYS A CA 1
ATOM 738 C C . CYS A 1 96 ? 8.652 8.022 -10.518 1.00 90.25 96 CYS A C 1
ATOM 740 O O . CYS A 1 96 ? 8.978 9.133 -10.939 1.00 90.25 96 CYS A O 1
ATOM 742 N N . HIS A 1 97 ? 8.809 6.909 -11.226 1.00 90.62 97 HIS A N 1
ATOM 743 C CA . HIS A 1 97 ? 9.113 6.847 -12.645 1.00 90.62 97 HIS A CA 1
ATOM 744 C C . HIS A 1 97 ? 8.154 5.837 -13.293 1.00 90.62 97 HIS A C 1
ATOM 746 O O . HIS A 1 97 ? 8.309 4.623 -13.148 1.00 90.62 97 HIS A O 1
ATOM 752 N N . GLY A 1 98 ? 7.138 6.353 -13.986 1.00 89.88 98 GLY A N 1
ATOM 753 C CA . GLY A 1 98 ? 6.043 5.560 -14.544 1.00 89.88 98 GLY A CA 1
ATOM 754 C C . GLY A 1 98 ? 4.912 5.276 -13.548 1.00 89.88 98 GLY A C 1
ATOM 755 O O . GLY A 1 98 ? 4.892 5.768 -12.419 1.00 89.88 98 GLY A O 1
ATOM 756 N N . ARG A 1 99 ? 3.934 4.480 -13.996 1.00 92.31 99 ARG A N 1
ATOM 757 C CA . ARG A 1 99 ? 2.667 4.227 -13.276 1.00 92.31 99 ARG A CA 1
ATOM 758 C C . ARG A 1 99 ? 2.611 2.874 -12.567 1.00 92.31 99 ARG A C 1
ATOM 760 O O . ARG A 1 99 ? 1.753 2.645 -11.721 1.00 92.31 99 ARG A O 1
ATOM 767 N N . MET A 1 100 ? 3.529 1.976 -12.900 1.00 90.50 100 MET A N 1
ATOM 768 C CA . MET A 1 100 ? 3.526 0.594 -12.435 1.00 90.50 100 MET A CA 1
ATOM 769 C C . MET A 1 100 ? 4.175 0.498 -11.048 1.00 90.50 100 MET A C 1
ATOM 771 O O . MET A 1 100 ? 5.388 0.322 -10.943 1.00 90.50 100 MET A O 1
ATOM 775 N N . TRP A 1 101 ? 3.375 0.642 -9.986 1.00 93.31 101 TRP A N 1
ATOM 776 C CA . TRP A 1 101 ? 3.841 0.452 -8.607 1.00 93.31 101 TRP A CA 1
ATOM 777 C C . TRP A 1 101 ? 3.477 -0.949 -8.125 1.00 93.31 101 TRP A C 1
ATOM 779 O O . TRP A 1 101 ? 2.304 -1.267 -7.915 1.00 93.31 101 TRP A O 1
ATOM 789 N N . LEU A 1 102 ? 4.492 -1.802 -7.984 1.00 93.19 102 LEU A N 1
ATOM 790 C CA . LEU A 1 102 ? 4.310 -3.233 -7.731 1.00 93.19 102 LEU A CA 1
ATOM 791 C C . LEU A 1 102 ? 4.757 -3.615 -6.331 1.00 93.19 102 LEU A C 1
ATOM 793 O O . LEU A 1 102 ? 5.888 -3.316 -5.966 1.00 93.19 102 LEU A O 1
ATOM 797 N N . ALA A 1 103 ? 3.926 -4.371 -5.623 1.00 94.44 103 ALA A N 1
ATOM 798 C CA . ALA A 1 103 ? 4.278 -5.107 -4.419 1.00 94.44 103 ALA A CA 1
ATOM 799 C C . ALA A 1 103 ? 4.817 -6.492 -4.816 1.00 94.44 103 ALA A C 1
ATOM 801 O O . ALA A 1 103 ? 4.101 -7.306 -5.401 1.00 94.44 103 ALA A O 1
ATOM 802 N N . CYS A 1 104 ? 6.084 -6.773 -4.529 1.00 90.81 104 CYS A N 1
ATOM 803 C CA . CYS A 1 104 ? 6.766 -8.033 -4.809 1.00 90.81 104 CYS A CA 1
ATOM 804 C C . CYS A 1 104 ? 7.082 -8.792 -3.516 1.00 90.81 104 CYS A C 1
ATOM 806 O O . CYS A 1 104 ? 7.262 -8.198 -2.455 1.00 90.81 104 CYS A O 1
ATOM 808 N N . ARG A 1 105 ? 7.242 -10.113 -3.637 1.00 87.50 105 ARG A N 1
ATOM 809 C CA . ARG A 1 105 ? 7.833 -10.938 -2.579 1.00 87.50 105 ARG A CA 1
ATOM 810 C C . ARG A 1 105 ? 9.335 -10.692 -2.503 1.00 87.50 105 ARG A C 1
ATOM 812 O O . ARG A 1 105 ? 10.005 -10.612 -3.538 1.00 87.50 105 ARG A O 1
ATOM 819 N N . LEU A 1 106 ? 9.862 -10.631 -1.283 1.00 81.38 106 LEU A N 1
ATOM 820 C CA . LEU A 1 106 ? 11.305 -10.593 -1.057 1.00 81.38 106 LEU A CA 1
ATOM 821 C C . LEU A 1 106 ? 11.952 -11.928 -1.421 1.00 81.38 106 LEU A C 1
ATOM 823 O O . LEU A 1 106 ? 12.942 -11.950 -2.145 1.00 81.38 106 LEU A O 1
ATOM 827 N N . HIS A 1 107 ? 11.379 -13.046 -0.978 1.00 76.44 107 HIS A N 1
ATOM 828 C CA . HIS A 1 107 ? 11.901 -14.382 -1.263 1.00 76.44 107 HIS A CA 1
ATOM 829 C C . HIS A 1 107 ? 11.024 -15.096 -2.292 1.00 76.44 107 HIS A C 1
ATOM 831 O O . HIS A 1 107 ? 9.809 -15.208 -2.133 1.00 76.44 107 HIS A O 1
ATOM 837 N N . VAL A 1 108 ? 11.640 -15.546 -3.387 1.00 73.56 108 VAL A N 1
ATOM 838 C CA . VAL A 1 108 ? 10.949 -16.205 -4.502 1.00 73.56 108 VAL A CA 1
ATOM 839 C C . VAL A 1 108 ? 11.812 -17.344 -5.025 1.00 73.56 108 VAL A C 1
ATOM 841 O O . VAL A 1 108 ? 12.967 -17.126 -5.392 1.00 73.56 108 VAL A O 1
ATOM 844 N N . ASN A 1 109 ? 11.227 -18.536 -5.137 1.00 70.00 109 ASN A N 1
ATOM 845 C CA . ASN A 1 109 ? 11.852 -19.671 -5.813 1.00 70.00 109 ASN A CA 1
ATOM 846 C C . ASN A 1 109 ?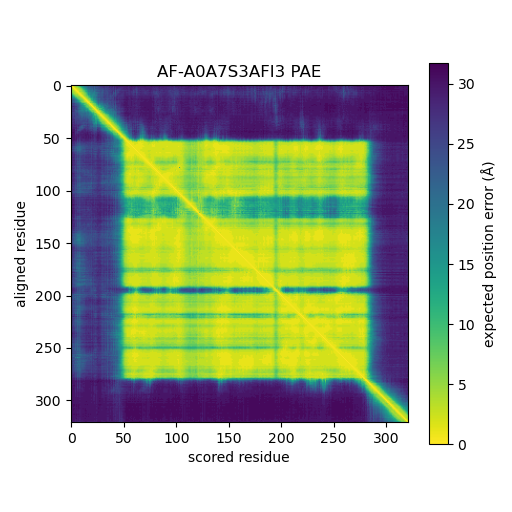 11.771 -19.467 -7.333 1.00 70.00 109 ASN A C 1
ATOM 848 O O . ASN A 1 109 ? 10.681 -19.367 -7.896 1.00 70.00 109 ASN A O 1
ATOM 852 N N . ARG A 1 110 ? 12.923 -19.385 -8.011 1.00 71.12 110 ARG A N 1
ATOM 853 C CA . ARG A 1 110 ? 13.027 -19.024 -9.441 1.00 71.12 110 ARG A CA 1
ATOM 854 C C . ARG A 1 110 ? 12.883 -20.220 -10.380 1.00 71.12 110 ARG A C 1
ATOM 856 O O . ARG A 1 110 ? 13.734 -20.470 -11.236 1.00 71.12 110 ARG A O 1
ATOM 863 N N . ILE A 1 111 ? 11.803 -20.968 -10.219 1.00 71.56 111 ILE A N 1
ATOM 864 C CA . ILE A 1 111 ? 11.599 -22.210 -10.973 1.00 71.56 111 ILE A CA 1
ATOM 865 C C . ILE A 1 111 ? 11.231 -21.894 -12.435 1.00 71.56 111 ILE A C 1
ATOM 867 O O . ILE A 1 111 ? 11.638 -22.598 -13.359 1.00 71.56 111 ILE A O 1
ATOM 871 N N . ARG A 1 112 ? 10.529 -20.781 -12.686 1.00 70.19 112 ARG A N 1
ATOM 872 C CA . ARG A 1 112 ? 10.054 -20.411 -14.030 1.00 70.19 112 ARG A CA 1
ATOM 873 C C . ARG A 1 112 ? 11.049 -19.521 -14.778 1.00 70.19 112 ARG A C 1
ATOM 875 O O . ARG A 1 112 ? 11.604 -18.589 -14.201 1.00 70.19 112 ARG A O 1
ATOM 882 N N . LYS A 1 113 ? 11.188 -19.727 -16.096 1.00 70.25 113 LYS A N 1
ATOM 883 C CA . LYS A 1 113 ? 12.021 -18.887 -16.986 1.00 70.25 113 LYS A CA 1
AT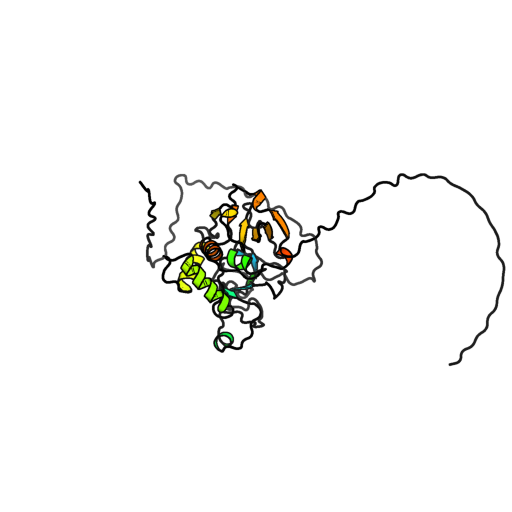OM 884 C C . LYS A 1 113 ? 11.671 -17.397 -16.878 1.00 70.25 113 LYS A C 1
ATOM 886 O O . LYS A 1 113 ? 12.554 -16.571 -16.692 1.00 70.25 113 LYS A O 1
ATOM 891 N N . THR A 1 114 ? 10.380 -17.066 -16.854 1.00 68.25 114 THR A N 1
ATOM 892 C CA . THR A 1 114 ? 9.901 -15.680 -16.700 1.00 68.25 114 THR A CA 1
ATOM 893 C C . THR A 1 114 ? 10.385 -15.007 -15.411 1.00 68.25 114 THR A C 1
ATOM 895 O O . THR A 1 114 ? 10.655 -13.813 -15.415 1.00 68.25 114 THR A O 1
ATOM 898 N N . GLN A 1 115 ? 10.562 -15.751 -14.316 1.00 69.44 115 GLN A N 1
ATOM 899 C CA . GLN A 1 115 ? 11.100 -15.212 -13.061 1.00 69.44 115 GLN A CA 1
ATOM 900 C C . GLN A 1 115 ? 12.623 -15.030 -13.109 1.00 69.44 115 GLN A C 1
ATOM 902 O O . GLN A 1 115 ? 13.168 -14.173 -12.409 1.00 69.44 115 GLN A O 1
ATOM 907 N N . ARG A 1 116 ? 13.323 -15.836 -13.915 1.00 69.06 116 ARG A N 1
ATOM 908 C CA . ARG A 1 116 ? 14.779 -15.748 -14.062 1.00 69.06 116 ARG A CA 1
ATOM 909 C C . ARG A 1 116 ? 15.206 -14.525 -14.856 1.00 69.06 116 ARG A C 1
ATOM 911 O O . ARG A 1 116 ? 16.206 -13.928 -14.469 1.00 69.06 116 ARG A O 1
ATOM 918 N N . ASP A 1 117 ? 14.426 -14.121 -15.856 1.00 67.00 117 ASP A N 1
ATOM 919 C CA . ASP A 1 117 ? 14.830 -13.083 -16.815 1.00 67.00 117 ASP A CA 1
ATOM 920 C C . ASP A 1 117 ? 14.156 -11.718 -16.561 1.00 67.00 117 ASP A C 1
ATOM 922 O O . ASP A 1 117 ? 14.685 -10.682 -16.965 1.00 67.00 117 ASP A O 1
ATOM 926 N N . ASP A 1 118 ? 13.031 -11.665 -15.831 1.00 67.81 118 ASP A N 1
ATOM 927 C CA . ASP A 1 118 ? 12.320 -10.403 -15.581 1.00 67.81 118 ASP A CA 1
ATOM 928 C C . ASP A 1 118 ? 13.077 -9.499 -14.592 1.00 67.81 118 ASP A C 1
ATOM 930 O O . ASP A 1 118 ? 13.127 -9.730 -13.382 1.00 67.81 118 ASP A O 1
ATOM 934 N N . ASN A 1 119 ? 13.673 -8.433 -15.126 1.00 64.00 119 ASN A N 1
ATOM 935 C CA . ASN A 1 119 ? 14.399 -7.421 -14.363 1.00 64.00 119 ASN A CA 1
ATOM 936 C C . ASN A 1 119 ? 13.499 -6.393 -13.668 1.00 64.00 119 ASN A C 1
ATOM 938 O O . ASN A 1 119 ? 14.029 -5.566 -12.931 1.00 64.00 119 ASN A O 1
ATOM 942 N N . ARG A 1 120 ? 12.176 -6.427 -13.869 1.00 61.94 120 ARG A N 1
ATOM 943 C CA . ARG A 1 120 ? 11.232 -5.487 -13.237 1.00 61.94 120 ARG A CA 1
ATOM 944 C C . ARG A 1 120 ? 10.842 -5.897 -11.817 1.00 61.94 120 ARG A C 1
ATOM 946 O O . ARG A 1 120 ? 10.308 -5.071 -11.078 1.00 61.94 120 ARG A O 1
ATOM 953 N N . ALA A 1 121 ? 11.089 -7.151 -11.442 1.00 64.69 121 ALA A N 1
ATOM 954 C CA . ALA A 1 121 ? 10.770 -7.697 -10.130 1.00 64.69 121 ALA A CA 1
ATOM 955 C C . ALA A 1 121 ? 12.043 -8.078 -9.358 1.00 64.69 121 ALA A C 1
ATOM 957 O O . ALA A 1 121 ? 13.049 -8.490 -9.940 1.00 64.69 121 ALA A O 1
ATOM 958 N N . PHE A 1 122 ? 11.987 -7.958 -8.027 1.00 70.25 122 PHE A N 1
ATOM 959 C CA . PHE A 1 122 ? 13.099 -8.310 -7.139 1.00 70.25 122 PHE A CA 1
ATOM 960 C C . PHE A 1 122 ? 13.490 -9.791 -7.277 1.00 70.25 122 PHE A C 1
ATOM 962 O O . PHE A 1 122 ? 14.677 -10.116 -7.285 1.00 70.25 122 PHE A O 1
ATOM 969 N N . ASN A 1 123 ? 12.497 -10.679 -7.448 1.00 67.12 123 ASN A N 1
ATOM 970 C CA . ASN A 1 123 ? 12.642 -12.121 -7.704 1.00 67.12 123 ASN A CA 1
ATOM 971 C C . ASN A 1 123 ? 13.703 -12.808 -6.812 1.00 67.12 123 ASN A C 1
ATOM 973 O O . ASN A 1 123 ? 14.419 -13.699 -7.267 1.00 67.12 123 ASN A O 1
ATOM 977 N N . GLY A 1 124 ? 13.853 -12.374 -5.552 1.00 66.25 124 GLY A N 1
ATOM 978 C CA . GLY A 1 124 ? 14.838 -12.912 -4.604 1.00 66.25 124 GLY A CA 1
ATOM 979 C C . GLY A 1 124 ? 16.302 -12.687 -4.989 1.00 66.25 124 GLY A C 1
ATOM 980 O O . GLY A 1 124 ? 17.157 -13.510 -4.666 1.00 66.25 124 GLY A O 1
ATOM 981 N N . ARG A 1 125 ? 16.625 -11.651 -5.770 1.00 71.88 125 ARG A N 1
ATOM 982 C CA . ARG A 1 125 ? 18.005 -11.346 -6.178 1.00 71.88 125 ARG A CA 1
ATOM 983 C C . ARG A 1 125 ? 18.720 -10.548 -5.095 1.00 71.88 125 ARG A C 1
ATOM 985 O O . ARG A 1 125 ? 18.337 -9.420 -4.806 1.00 71.88 125 ARG A O 1
ATOM 992 N N . LYS A 1 126 ? 19.814 -11.099 -4.560 1.00 73.75 126 LYS A N 1
ATOM 993 C CA . LYS A 1 126 ? 20.783 -10.309 -3.789 1.00 73.75 126 LYS A CA 1
ATOM 994 C C . LYS A 1 126 ? 21.413 -9.278 -4.728 1.00 73.75 126 LYS A C 1
ATOM 996 O O . LYS A 1 126 ? 21.955 -9.647 -5.769 1.00 73.75 126 LYS A O 1
ATOM 1001 N N . ARG A 1 127 ? 21.283 -7.996 -4.392 1.00 77.50 127 ARG A N 1
ATOM 1002 C CA . ARG A 1 127 ? 21.809 -6.857 -5.158 1.00 77.50 127 ARG A CA 1
ATOM 1003 C C . ARG A 1 127 ? 22.247 -5.753 -4.204 1.00 77.50 127 ARG A C 1
ATOM 1005 O O . ARG A 1 127 ? 21.702 -5.632 -3.107 1.00 77.50 127 ARG A O 1
ATOM 1012 N N . SER A 1 128 ? 23.197 -4.936 -4.646 1.00 87.75 128 SER A N 1
ATOM 1013 C CA . SER A 1 128 ? 23.512 -3.670 -3.987 1.00 87.75 128 SER A CA 1
ATOM 1014 C C . SER A 1 128 ? 22.323 -2.724 -4.124 1.00 87.75 128 SER A C 1
ATOM 1016 O O . SER A 1 128 ? 21.923 -2.393 -5.241 1.00 87.75 128 SER A O 1
ATOM 1018 N N . LEU A 1 129 ? 21.754 -2.309 -2.992 1.00 90.00 129 LEU A N 1
ATOM 1019 C CA . LEU A 1 129 ? 20.599 -1.414 -2.975 1.00 90.00 129 LEU A CA 1
ATOM 1020 C C . LEU A 1 129 ? 20.960 -0.053 -3.573 1.00 90.00 129 LEU A C 1
ATOM 1022 O O . LEU A 1 129 ? 22.056 0.461 -3.327 1.00 90.00 129 LEU A O 1
ATOM 1026 N N . MET A 1 130 ? 20.011 0.527 -4.307 1.00 91.25 130 MET A N 1
ATOM 1027 C CA . MET A 1 130 ? 20.124 1.824 -4.969 1.00 91.25 130 MET A CA 1
ATOM 1028 C C . MET A 1 130 ? 21.397 1.893 -5.815 1.00 91.25 130 MET A C 1
ATOM 1030 O O . MET A 1 130 ? 22.266 2.748 -5.633 1.00 91.25 130 MET A O 1
ATOM 1034 N N . THR A 1 131 ? 21.554 0.890 -6.682 1.00 91.00 131 THR A N 1
ATOM 1035 C CA . THR A 1 131 ? 22.599 0.914 -7.704 1.00 91.00 131 THR A CA 1
ATOM 1036 C C . THR A 1 131 ? 22.216 1.954 -8.766 1.00 91.00 131 THR A C 1
ATOM 1038 O O . THR A 1 131 ? 21.108 1.854 -9.302 1.00 91.00 131 THR A O 1
ATOM 1041 N N . PRO A 1 132 ? 23.122 2.884 -9.129 1.00 90.50 132 PRO A N 1
ATOM 1042 C CA . PRO A 1 132 ? 22.871 3.910 -10.136 1.00 90.50 132 PRO A CA 1
ATOM 1043 C C . PRO A 1 132 ? 22.187 3.376 -11.398 1.00 90.50 132 PRO A C 1
ATOM 1045 O O . PRO A 1 132 ? 22.545 2.309 -11.913 1.00 90.50 132 PRO A O 1
ATOM 1048 N N . ARG A 1 133 ? 21.199 4.125 -11.908 1.00 87.50 133 ARG A N 1
ATOM 1049 C CA . ARG A 1 133 ? 20.422 3.795 -13.123 1.00 87.50 133 ARG A CA 1
ATOM 1050 C C . ARG A 1 133 ? 19.622 2.482 -13.045 1.00 87.50 133 ARG A C 1
ATOM 1052 O O . ARG A 1 133 ? 19.159 1.973 -14.068 1.00 87.50 133 ARG A O 1
ATOM 1059 N N . ARG A 1 134 ? 19.428 1.916 -11.850 1.00 87.94 134 ARG A N 1
ATOM 1060 C CA . ARG A 1 134 ? 18.498 0.803 -11.587 1.00 87.94 134 ARG A CA 1
ATOM 1061 C C . ARG A 1 134 ? 17.299 1.303 -10.788 1.00 87.94 134 ARG A C 1
ATOM 1063 O O . ARG A 1 134 ? 17.322 2.394 -10.228 1.00 87.94 134 ARG A O 1
ATOM 1070 N N . TYR A 1 135 ? 16.214 0.528 -10.783 1.00 88.56 135 TYR A N 1
ATOM 1071 C CA . TYR A 1 135 ? 15.041 0.895 -9.990 1.00 88.56 135 TYR A CA 1
ATOM 1072 C C . TYR A 1 135 ? 15.430 1.042 -8.514 1.00 88.56 135 TYR A C 1
ATOM 1074 O O . TYR A 1 135 ? 16.315 0.343 -8.027 1.00 88.56 135 TYR A O 1
ATOM 1082 N N . THR A 1 136 ? 14.763 1.946 -7.805 1.00 91.56 136 THR A N 1
ATOM 1083 C CA . THR A 1 136 ? 14.946 2.096 -6.363 1.00 91.56 136 THR A CA 1
ATOM 1084 C C . THR A 1 136 ? 14.231 0.958 -5.650 1.00 91.56 136 THR A C 1
ATOM 1086 O O . THR A 1 136 ? 13.018 0.802 -5.790 1.00 91.56 136 THR A O 1
ATOM 1089 N N . GLU A 1 137 ? 14.969 0.167 -4.878 1.00 92.19 137 GLU A N 1
ATOM 1090 C CA . GLU A 1 137 ? 14.405 -0.843 -3.989 1.00 92.19 137 GLU A CA 1
ATOM 1091 C C . GLU A 1 137 ? 13.635 -0.186 -2.849 1.00 92.19 137 GLU A C 1
ATOM 1093 O O . GLU A 1 137 ? 14.263 0.456 -2.018 1.00 92.19 137 GLU A O 1
ATOM 1098 N N . LEU A 1 138 ? 12.315 -0.365 -2.773 1.00 94.56 138 LEU A N 1
ATOM 1099 C CA . LEU A 1 138 ? 11.496 0.130 -1.663 1.00 94.56 138 LEU A CA 1
ATOM 1100 C C . LEU A 1 138 ? 11.065 -1.018 -0.755 1.00 94.56 138 LEU A C 1
ATOM 1102 O O . LEU A 1 138 ? 10.816 -2.125 -1.228 1.00 94.56 138 LEU A O 1
ATOM 1106 N N . PHE A 1 139 ? 10.944 -0.751 0.542 1.00 95.44 139 PHE A N 1
ATOM 1107 C CA . PHE A 1 139 ? 10.578 -1.760 1.532 1.00 95.44 139 PHE A CA 1
ATOM 1108 C C . PHE A 1 139 ? 9.422 -1.283 2.402 1.00 95.44 139 PHE A C 1
ATOM 1110 O O . PHE A 1 139 ? 9.448 -0.169 2.934 1.00 95.44 139 PHE A O 1
ATOM 1117 N N . PHE A 1 140 ? 8.449 -2.171 2.568 1.00 96.88 140 PHE A N 1
ATOM 1118 C CA . PHE A 1 140 ? 7.238 -1.988 3.357 1.00 96.88 140 PHE A CA 1
ATOM 1119 C C . PHE A 1 140 ? 7.247 -2.995 4.498 1.00 96.88 140 PHE A C 1
ATOM 1121 O O . PHE A 1 140 ? 7.747 -4.112 4.330 1.00 96.88 140 PHE A O 1
ATOM 1128 N N . LEU A 1 141 ? 6.675 -2.593 5.632 1.00 96.88 141 LEU A N 1
ATOM 1129 C CA . LEU A 1 141 ? 6.505 -3.460 6.795 1.00 96.88 141 LEU A CA 1
ATOM 1130 C C . LEU A 1 141 ? 5.740 -4.742 6.421 1.00 96.88 141 LEU A C 1
ATOM 1132 O O . LEU A 1 141 ? 6.142 -5.843 6.796 1.00 96.88 141 LEU A O 1
ATOM 1136 N N . ASP A 1 142 ? 4.670 -4.576 5.646 1.00 96.75 142 ASP A N 1
ATOM 1137 C CA . ASP A 1 142 ? 3.765 -5.628 5.200 1.00 96.75 142 ASP A CA 1
ATOM 1138 C C . ASP A 1 142 ? 2.943 -5.203 3.967 1.00 96.75 142 ASP A C 1
ATOM 1140 O O . ASP A 1 142 ? 3.148 -4.127 3.389 1.00 96.75 142 ASP A O 1
ATOM 1144 N N . GLU A 1 143 ? 2.033 -6.073 3.525 1.00 96.69 143 GLU A N 1
ATOM 1145 C CA . GLU A 1 143 ? 1.166 -5.805 2.378 1.00 96.69 143 GLU A CA 1
ATOM 1146 C C . GLU A 1 143 ? 0.119 -4.707 2.607 1.00 96.69 143 GLU A C 1
ATOM 1148 O O . GLU A 1 143 ? 0.013 -3.857 1.717 1.00 96.69 143 GLU A O 1
ATOM 1153 N N . PRO A 1 144 ? -0.586 -4.630 3.752 1.00 97.81 144 PRO A N 1
ATOM 1154 C CA . PRO A 1 144 ? -1.452 -3.490 4.053 1.00 97.81 144 PRO A CA 1
ATOM 1155 C C . PRO A 1 144 ? -0.741 -2.139 3.895 1.00 97.81 144 PRO A C 1
ATOM 1157 O O . PRO A 1 144 ? -1.262 -1.227 3.251 1.00 97.81 144 PRO A O 1
ATOM 1160 N N . THR A 1 145 ? 0.510 -2.025 4.363 1.00 98.06 145 THR A N 1
ATOM 1161 C CA . THR A 1 145 ? 1.326 -0.814 4.161 1.00 98.06 145 THR A CA 1
ATOM 1162 C C . THR A 1 145 ? 1.582 -0.540 2.670 1.00 98.06 145 THR A C 1
ATOM 1164 O O . THR A 1 145 ? 1.505 0.605 2.213 1.00 98.06 145 THR A O 1
ATOM 1167 N N . ALA A 1 146 ? 1.887 -1.575 1.881 1.00 97.31 146 ALA A N 1
ATOM 1168 C CA . ALA A 1 146 ? 2.140 -1.436 0.445 1.00 97.31 146 ALA A CA 1
ATOM 1169 C C . ALA A 1 146 ? 0.884 -1.030 -0.341 1.00 97.31 146 ALA A C 1
ATOM 1171 O O . ALA A 1 146 ? 0.964 -0.155 -1.212 1.00 97.31 146 ALA A O 1
ATOM 1172 N N . MET A 1 147 ? -0.267 -1.621 -0.011 1.00 97.75 147 MET A N 1
ATOM 1173 C CA . MET A 1 147 ? -1.567 -1.268 -0.584 1.00 97.75 147 MET A CA 1
ATOM 1174 C C . MET A 1 147 ? -1.977 0.149 -0.200 1.00 97.75 147 MET A C 1
ATOM 1176 O O . MET A 1 147 ? -2.408 0.905 -1.068 1.00 97.75 147 MET A O 1
ATOM 1180 N N . ALA A 1 148 ? -1.743 0.565 1.045 1.00 97.31 148 ALA A N 1
ATOM 1181 C CA . ALA A 1 148 ? -1.967 1.942 1.465 1.00 97.31 148 ALA A CA 1
ATOM 1182 C C . ALA A 1 148 ? -1.116 2.926 0.659 1.00 97.31 148 ALA A C 1
ATOM 1184 O O . ALA A 1 148 ? -1.614 3.936 0.172 1.00 97.31 148 ALA A O 1
ATOM 1185 N N . ALA A 1 149 ? 0.145 2.600 0.388 1.00 95.88 149 ALA A N 1
ATOM 1186 C CA . ALA A 1 149 ? 0.981 3.368 -0.532 1.00 95.88 149 ALA A CA 1
ATOM 1187 C C . ALA A 1 149 ? 0.587 3.214 -2.021 1.00 95.88 149 ALA A C 1
ATOM 1189 O O . ALA A 1 149 ? 1.308 3.688 -2.899 1.00 95.88 149 ALA A O 1
ATOM 1190 N N . GLY A 1 150 ? -0.500 2.508 -2.329 1.00 95.75 150 GLY A N 1
ATOM 1191 C CA . GLY A 1 150 ? -1.073 2.343 -3.658 1.00 95.75 150 GLY A CA 1
ATOM 1192 C C . GLY A 1 150 ? -0.435 1.261 -4.523 1.00 95.75 150 GLY A C 1
ATOM 1193 O O . GLY A 1 150 ? -0.596 1.320 -5.738 1.00 95.75 150 GLY A O 1
ATOM 1194 N N . HIS A 1 151 ? 0.316 0.307 -3.970 1.00 96.25 151 HIS A N 1
ATOM 1195 C CA . HIS A 1 151 ? 0.935 -0.768 -4.758 1.00 96.25 151 HIS A CA 1
ATOM 1196 C C . HIS A 1 151 ? -0.043 -1.926 -4.950 1.00 96.25 151 HIS A C 1
ATOM 1198 O O . HIS A 1 151 ? -0.735 -2.318 -4.017 1.00 96.25 151 HIS A O 1
ATOM 1204 N N . ARG A 1 152 ? -0.043 -2.524 -6.146 1.00 96.38 152 ARG A N 1
ATOM 1205 C CA . ARG A 1 152 ? -0.776 -3.772 -6.421 1.00 96.38 152 ARG A CA 1
ATOM 1206 C C . ARG A 1 152 ? 0.166 -4.981 -6.438 1.00 96.38 152 ARG A C 1
ATOM 1208 O O . ARG A 1 152 ? 1.359 -4.806 -6.719 1.00 96.38 152 ARG A O 1
ATOM 1215 N N . PRO A 1 153 ? -0.327 -6.213 -6.227 1.00 95.50 153 PRO A N 1
ATOM 1216 C CA . PRO A 1 153 ? 0.499 -7.413 -6.320 1.00 95.50 153 PRO A CA 1
ATOM 1217 C C . PRO A 1 153 ? 1.194 -7.561 -7.682 1.00 95.50 153 PRO A C 1
ATOM 1219 O O . PRO A 1 153 ? 0.618 -7.332 -8.746 1.00 95.50 153 PRO A O 1
ATOM 1222 N N . CYS A 1 154 ? 2.461 -7.969 -7.666 1.00 91.81 154 CYS A N 1
ATOM 1223 C CA . CYS A 1 154 ? 3.257 -8.190 -8.870 1.00 91.81 154 CYS A CA 1
ATOM 1224 C C . CYS A 1 154 ? 2.836 -9.465 -9.625 1.00 91.81 154 CYS A C 1
ATOM 1226 O O . CYS A 1 154 ? 2.953 -10.572 -9.103 1.00 91.81 154 CYS A O 1
ATOM 1228 N N . ALA A 1 155 ? 2.494 -9.351 -10.911 1.00 89.25 155 ALA A N 1
ATOM 1229 C CA . ALA A 1 155 ? 2.126 -10.498 -11.755 1.00 89.25 155 ALA A CA 1
ATOM 1230 C C . ALA A 1 155 ? 3.242 -11.553 -11.949 1.00 89.25 155 ALA A C 1
ATOM 1232 O O . ALA A 1 155 ? 2.957 -12.689 -12.335 1.00 89.25 155 ALA A O 1
ATOM 1233 N N . CYS A 1 156 ? 4.508 -11.186 -11.712 1.00 85.62 156 CYS A N 1
ATOM 1234 C CA . CYS A 1 156 ? 5.668 -12.055 -11.928 1.00 85.62 156 CYS A CA 1
ATOM 1235 C C . CYS A 1 156 ? 5.957 -12.951 -10.711 1.00 85.62 156 CYS A C 1
ATOM 1237 O O . CYS A 1 156 ? 5.913 -14.179 -10.811 1.00 85.62 156 CYS A O 1
ATOM 1239 N N . CYS A 1 157 ? 6.219 -12.350 -9.546 1.00 85.62 157 CYS A N 1
ATOM 1240 C CA . CYS A 1 157 ? 6.563 -13.097 -8.330 1.00 85.62 157 CYS A CA 1
ATOM 1241 C C . CYS A 1 157 ? 5.364 -13.430 -7.436 1.00 85.62 157 CYS A C 1
ATOM 1243 O O . CYS A 1 157 ? 5.455 -14.342 -6.619 1.00 85.62 157 CYS A O 1
ATOM 1245 N N . ARG A 1 158 ? 4.245 -12.720 -7.601 1.00 90.00 158 ARG A N 1
ATOM 1246 C CA . ARG A 1 158 ? 3.012 -12.878 -6.823 1.00 90.00 158 ARG A CA 1
ATOM 1247 C C . ARG A 1 158 ? 1.842 -13.229 -7.733 1.00 90.00 158 ARG A C 1
ATOM 1249 O O . ARG A 1 158 ? 0.776 -12.643 -7.645 1.00 90.00 158 ARG A O 1
ATOM 1256 N N . ARG A 1 159 ? 2.050 -14.161 -8.671 1.00 89.12 159 ARG A N 1
ATOM 1257 C CA . ARG A 1 159 ? 1.072 -14.453 -9.734 1.00 89.12 159 ARG A CA 1
ATOM 1258 C C . ARG A 1 159 ? -0.303 -14.863 -9.197 1.00 89.12 159 ARG A C 1
ATOM 1260 O O . ARG A 1 159 ? -1.290 -14.398 -9.752 1.00 89.12 159 ARG A O 1
ATOM 1267 N N . SER A 1 160 ? -0.357 -15.716 -8.169 1.00 92.12 160 SER A N 1
ATOM 1268 C CA . SER A 1 160 ? -1.629 -16.126 -7.551 1.00 92.12 160 SER A CA 1
ATOM 1269 C C . SER A 1 160 ? -2.349 -14.912 -6.964 1.00 92.12 160 SER A C 1
ATOM 1271 O O . SER A 1 160 ? -3.459 -14.597 -7.381 1.00 92.12 160 SER A O 1
ATOM 1273 N N . ASP A 1 161 ? -1.659 -14.162 -6.103 1.00 95.19 161 ASP A N 1
ATOM 1274 C CA . ASP A 1 161 ? -2.165 -12.938 -5.475 1.00 95.19 161 ASP A CA 1
ATOM 1275 C C . ASP A 1 161 ? -2.615 -11.916 -6.538 1.00 95.19 161 ASP A C 1
ATOM 1277 O O . ASP A 1 161 ? -3.691 -11.347 -6.445 1.00 95.19 161 ASP A O 1
ATOM 1281 N N . HIS A 1 162 ? -1.852 -11.743 -7.621 1.00 95.62 162 HIS A N 1
ATOM 1282 C CA . HIS A 1 162 ? -2.224 -10.884 -8.747 1.00 95.62 162 HIS A CA 1
ATOM 1283 C C . HIS A 1 162 ? -3.490 -11.367 -9.464 1.00 95.62 162 HIS A C 1
ATOM 1285 O O . HIS A 1 162 ? -4.310 -10.551 -9.861 1.00 95.62 162 HIS A O 1
ATOM 1291 N N . GLN A 1 163 ? -3.665 -12.671 -9.683 1.00 96.88 163 GLN A N 1
ATOM 1292 C CA . GLN A 1 163 ? -4.879 -13.192 -10.318 1.00 96.88 163 GLN A CA 1
ATOM 1293 C C . GLN A 1 163 ? -6.107 -12.990 -9.428 1.00 96.88 163 GLN A C 1
ATOM 1295 O O . GLN A 1 163 ? -7.148 -12.581 -9.937 1.00 96.88 163 GLN A O 1
ATOM 1300 N N . GLN A 1 164 ? -5.975 -13.226 -8.121 1.00 97.94 164 GLN A N 1
ATOM 1301 C CA . GLN A 1 164 ? -7.028 -12.946 -7.142 1.00 97.94 164 GLN A CA 1
ATOM 1302 C C . GLN A 1 164 ? -7.364 -11.453 -7.116 1.00 97.94 164 GLN A C 1
ATOM 1304 O O . GLN A 1 164 ? -8.521 -11.083 -7.296 1.00 97.94 164 GLN A O 1
ATOM 1309 N N . PHE A 1 165 ? -6.340 -10.602 -7.037 1.00 98.44 165 PHE A N 1
ATOM 1310 C CA . PHE A 1 165 ? -6.470 -9.151 -7.109 1.00 98.44 165 PHE A CA 1
ATOM 1311 C C . PHE A 1 165 ? -7.214 -8.705 -8.370 1.00 98.44 165 PHE A C 1
ATOM 1313 O O . PHE A 1 165 ? -8.133 -7.901 -8.287 1.00 98.44 165 PHE A O 1
ATOM 1320 N N . MET A 1 166 ? -6.862 -9.238 -9.545 1.00 98.31 166 MET A N 1
ATOM 1321 C CA . MET A 1 166 ? -7.530 -8.859 -10.793 1.00 98.31 166 MET A CA 1
ATOM 1322 C C . MET A 1 166 ? -8.992 -9.323 -10.834 1.00 98.31 166 MET A C 1
ATOM 1324 O O . MET A 1 166 ? -9.821 -8.587 -11.355 1.00 98.31 166 MET A O 1
ATOM 1328 N N . ARG A 1 167 ? -9.336 -10.496 -10.282 1.00 98.25 167 ARG A N 1
ATOM 1329 C CA . ARG A 1 167 ? -10.741 -10.944 -10.181 1.00 98.25 167 ARG A CA 1
ATOM 1330 C C . ARG A 1 167 ? -11.553 -10.032 -9.260 1.00 98.25 167 ARG A C 1
ATOM 1332 O O . ARG A 1 167 ? -12.621 -9.572 -9.650 1.00 98.25 167 ARG A O 1
ATOM 1339 N N . ALA A 1 168 ? -11.017 -9.717 -8.083 1.00 98.50 168 ALA A N 1
ATOM 1340 C CA . ALA A 1 168 ? -11.647 -8.790 -7.149 1.00 98.50 168 ALA A CA 1
ATOM 1341 C C . ALA A 1 168 ? -11.761 -7.376 -7.745 1.00 98.50 168 ALA A C 1
ATOM 1343 O O . ALA A 1 168 ? -12.798 -6.737 -7.615 1.00 98.50 168 ALA A O 1
ATOM 1344 N N . TRP A 1 169 ? -10.754 -6.917 -8.496 1.00 98.56 169 TRP A N 1
ATOM 1345 C CA . TRP A 1 169 ? -10.808 -5.645 -9.222 1.00 98.56 169 TRP A CA 1
ATOM 1346 C C . TRP A 1 169 ? -11.956 -5.596 -10.230 1.00 98.56 169 TRP A C 1
ATOM 1348 O O . TRP A 1 169 ? -12.644 -4.582 -10.306 1.00 98.56 169 TRP A O 1
ATOM 1358 N N . GLN A 1 170 ? -12.165 -6.669 -10.997 1.00 97.94 170 GLN A N 1
ATOM 1359 C CA . GLN A 1 170 ? -13.269 -6.766 -11.959 1.00 97.94 170 GLN A CA 1
ATOM 1360 C C . GLN A 1 170 ? -14.628 -6.682 -11.259 1.00 97.94 170 GLN A C 1
ATOM 1362 O O . GLN A 1 170 ? -15.495 -5.938 -11.711 1.00 97.94 170 GLN A O 1
ATOM 1367 N N . SER A 1 171 ? -14.776 -7.392 -10.137 1.00 98.06 171 SER A N 1
ATOM 1368 C CA . SER A 1 171 ? -15.987 -7.371 -9.309 1.00 98.06 171 SER A CA 1
ATOM 1369 C C . SER A 1 171 ? -16.254 -5.986 -8.704 1.00 98.06 171 SER A C 1
ATOM 1371 O O . SER A 1 171 ? -17.360 -5.464 -8.804 1.00 98.06 171 SER A O 1
ATOM 1373 N N . ALA A 1 172 ? -15.220 -5.347 -8.149 1.00 98.00 172 ALA A N 1
ATOM 1374 C CA . ALA A 1 172 ? -15.307 -4.022 -7.538 1.00 98.00 172 ALA A CA 1
ATOM 1375 C C . ALA A 1 172 ? -15.527 -2.893 -8.561 1.00 98.00 172 ALA A C 1
ATOM 1377 O O . ALA A 1 172 ? -16.148 -1.878 -8.250 1.00 98.00 172 ALA A O 1
ATOM 1378 N N . HIS A 1 173 ? -15.020 -3.053 -9.789 1.00 97.44 173 HIS A N 1
ATOM 1379 C CA . HIS A 1 173 ? -15.023 -2.010 -10.816 1.00 97.44 173 HIS A CA 1
ATOM 1380 C C . HIS A 1 173 ? -15.545 -2.525 -12.168 1.00 97.44 173 HIS A C 1
ATOM 1382 O O . HIS A 1 173 ? -14.831 -2.444 -13.178 1.00 97.44 173 HIS A O 1
ATOM 1388 N N . PRO A 1 174 ? -16.807 -2.989 -12.253 1.00 95.50 174 PRO A N 1
ATOM 1389 C CA . PRO A 1 174 ? -17.340 -3.642 -13.450 1.00 95.50 174 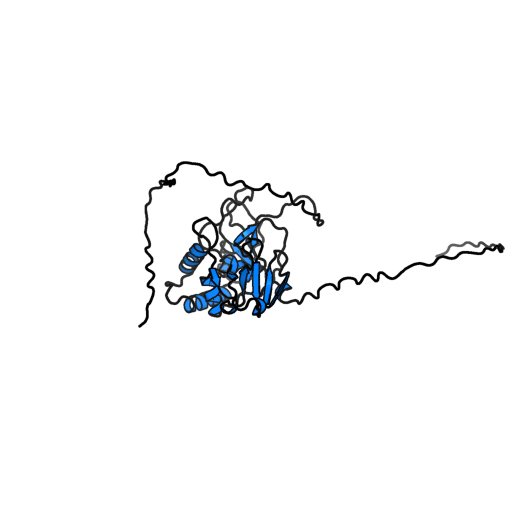PRO A CA 1
ATOM 1390 C C . PRO A 1 174 ? -17.417 -2.710 -14.675 1.00 95.50 174 PRO A C 1
ATOM 1392 O O . PRO A 1 174 ? -17.563 -3.155 -15.808 1.00 95.50 174 PRO A O 1
ATOM 1395 N N . ARG A 1 175 ? -17.314 -1.393 -14.460 1.00 93.62 175 ARG A N 1
ATOM 1396 C CA . ARG A 1 175 ? -17.348 -0.368 -15.514 1.00 93.62 175 ARG A CA 1
ATOM 1397 C C . ARG A 1 175 ? -15.970 0.206 -15.866 1.00 93.62 175 ARG A C 1
ATOM 1399 O O . ARG A 1 175 ? -15.860 0.947 -16.836 1.00 93.62 175 ARG A O 1
ATOM 1406 N N . SER A 1 176 ? -14.915 -0.139 -15.126 1.00 91.06 176 SER A N 1
ATOM 1407 C CA . SER A 1 176 ? -13.546 0.351 -15.366 1.00 91.06 176 SER A CA 1
ATOM 1408 C C . SER A 1 176 ? -12.783 -0.558 -16.329 1.00 91.06 176 SER A C 1
ATOM 1410 O O . SER A 1 176 ? -11.745 -1.128 -15.987 1.00 91.06 176 SER A O 1
ATOM 1412 N N . ILE A 1 177 ? -13.333 -0.714 -17.531 1.00 88.88 177 ILE A N 1
ATOM 1413 C CA . ILE A 1 177 ? -12.759 -1.525 -18.606 1.00 88.88 177 ILE A CA 1
ATOM 1414 C C . ILE A 1 177 ? -11.769 -0.713 -19.466 1.00 88.88 177 ILE A C 1
ATOM 1416 O O . ILE A 1 177 ? -11.937 0.498 -19.612 1.00 88.88 177 ILE A O 1
ATOM 1420 N N . PRO A 1 178 ? -10.750 -1.358 -20.067 1.00 94.44 178 PRO A N 1
ATOM 1421 C CA . PRO A 1 178 ? -10.428 -2.781 -19.949 1.00 94.44 178 PRO A CA 1
ATOM 1422 C C . PRO A 1 178 ? -9.716 -3.094 -18.623 1.00 94.44 178 PRO A C 1
ATOM 1424 O O . PRO A 1 178 ? -8.871 -2.326 -18.176 1.00 94.44 178 PRO A O 1
ATOM 1427 N N . TRP A 1 179 ? -9.960 -4.262 -18.022 1.00 93.94 179 TRP A N 1
ATOM 1428 C CA . TRP A 1 179 ? -9.299 -4.674 -16.769 1.00 93.94 179 TRP A CA 1
ATOM 1429 C C . TRP A 1 179 ? -7.899 -5.246 -16.999 1.00 93.94 179 TRP A C 1
ATOM 1431 O O . TRP A 1 179 ? -7.569 -6.362 -16.597 1.00 93.94 179 TRP A O 1
ATOM 1441 N N . THR A 1 180 ? -7.063 -4.486 -17.695 1.00 96.12 180 THR A N 1
ATOM 1442 C CA . THR A 1 180 ? -5.658 -4.833 -17.909 1.00 96.12 180 THR A CA 1
ATOM 1443 C C . THR A 1 180 ? -4.795 -4.226 -16.811 1.00 96.12 180 THR A C 1
ATOM 1445 O O . THR A 1 180 ? -5.127 -3.188 -16.244 1.00 96.12 180 THR A O 1
ATOM 1448 N N . ALA A 1 181 ? -3.643 -4.838 -16.535 1.00 93.81 181 ALA A N 1
ATOM 1449 C CA . ALA A 1 181 ? -2.691 -4.302 -15.565 1.00 93.81 181 ALA A CA 1
ATOM 1450 C C . ALA A 1 181 ? -2.314 -2.818 -15.821 1.00 93.81 181 ALA A C 1
ATOM 1452 O O . ALA A 1 181 ? -2.333 -2.053 -14.859 1.00 93.81 181 ALA A O 1
ATOM 1453 N N . PRO A 1 182 ? -2.056 -2.361 -17.067 1.00 95.38 182 PRO A N 1
ATOM 1454 C CA . PRO A 1 182 ? -1.832 -0.940 -17.350 1.00 95.38 182 PRO A CA 1
ATOM 1455 C C . PRO A 1 182 ? -3.025 -0.024 -17.045 1.00 95.38 182 PRO A C 1
ATOM 1457 O O . PRO A 1 182 ? -2.821 1.100 -16.593 1.00 95.38 182 PRO A O 1
ATOM 1460 N N . ALA A 1 183 ? -4.259 -0.482 -17.277 1.00 96.62 183 ALA A N 1
ATOM 1461 C CA . ALA A 1 183 ? -5.458 0.301 -16.973 1.00 96.62 183 ALA A CA 1
ATOM 1462 C C . ALA A 1 183 ? -5.666 0.443 -15.458 1.00 96.62 183 ALA A C 1
ATOM 1464 O O . ALA A 1 183 ? -5.906 1.545 -14.968 1.00 96.62 183 ALA A O 1
ATOM 1465 N N . VAL A 1 184 ? -5.465 -0.644 -14.705 1.00 97.38 184 VAL A N 1
ATOM 1466 C CA . VAL A 1 184 ? -5.418 -0.610 -13.234 1.00 97.38 184 VAL A CA 1
ATOM 1467 C C . VAL A 1 184 ? -4.329 0.352 -12.750 1.00 97.38 184 VAL A C 1
ATOM 1469 O O . VAL A 1 184 ? -4.577 1.195 -11.891 1.00 97.38 184 VAL A O 1
ATOM 1472 N N . ASP A 1 185 ? -3.125 0.266 -13.325 1.00 95.69 185 ASP A N 1
ATOM 1473 C CA . ASP A 1 185 ? -2.011 1.154 -12.979 1.00 95.69 185 ASP A CA 1
ATOM 1474 C C . ASP A 1 185 ? -2.344 2.628 -13.249 1.00 95.69 185 ASP A C 1
ATOM 1476 O O . ASP A 1 185 ? -1.879 3.488 -12.505 1.00 95.69 185 ASP A O 1
ATOM 1480 N N . ALA A 1 186 ? -3.147 2.939 -14.272 1.00 95.25 186 ALA A N 1
ATOM 1481 C CA . ALA A 1 186 ? -3.594 4.300 -14.559 1.00 95.25 186 ALA A CA 1
ATOM 1482 C C . ALA A 1 186 ? -4.565 4.834 -13.494 1.00 95.25 186 ALA A C 1
ATOM 1484 O O . ALA A 1 186 ? -4.378 5.961 -13.034 1.00 95.25 186 ALA A O 1
ATOM 1485 N N . VAL A 1 187 ? -5.536 4.021 -13.059 1.00 95.75 187 VAL A N 1
ATOM 1486 C CA . VAL A 1 187 ? -6.461 4.380 -11.967 1.00 95.75 187 VAL A CA 1
ATOM 1487 C C . VAL A 1 187 ? -5.684 4.629 -10.677 1.00 95.75 187 VAL A C 1
ATOM 1489 O O . VAL A 1 187 ? -5.769 5.710 -10.097 1.00 95.75 187 VAL A O 1
ATOM 1492 N N . LEU A 1 188 ? -4.835 3.677 -10.280 1.00 95.31 188 LEU A N 1
ATOM 1493 C CA . LEU A 1 188 ? -4.033 3.816 -9.065 1.00 95.31 188 LEU A CA 1
ATOM 1494 C C . LEU A 1 188 ? -3.048 4.986 -9.155 1.00 95.31 188 LEU A C 1
ATOM 1496 O O . LEU A 1 188 ? -2.752 5.624 -8.151 1.00 95.31 188 LEU A O 1
ATOM 1500 N N . HIS A 1 189 ? -2.512 5.286 -10.340 1.00 93.62 189 HIS A N 1
ATOM 1501 C CA . HIS A 1 189 ? -1.637 6.440 -10.526 1.00 93.62 189 HIS A CA 1
ATOM 1502 C C . HIS A 1 189 ? -2.351 7.764 -10.254 1.00 93.62 189 HIS A C 1
ATOM 1504 O O . HIS A 1 189 ? -1.771 8.609 -9.575 1.00 93.62 189 HIS A O 1
ATOM 1510 N N . ALA A 1 190 ? -3.595 7.916 -10.715 1.00 92.31 190 ALA A N 1
ATOM 1511 C CA . ALA A 1 190 ? -4.410 9.089 -10.411 1.00 92.31 190 ALA A CA 1
ATOM 1512 C C . ALA A 1 190 ? -4.695 9.210 -8.902 1.00 92.31 190 ALA A C 1
ATOM 1514 O O . ALA A 1 190 ? -4.632 10.302 -8.349 1.00 92.31 190 ALA A O 1
ATOM 1515 N N . GLU A 1 191 ? -4.915 8.091 -8.205 1.00 93.44 191 GLU A N 1
ATOM 1516 C CA . GLU A 1 191 ? -5.131 8.097 -6.750 1.00 93.44 191 GLU A CA 1
ATOM 1517 C C . GLU A 1 191 ? -3.862 8.394 -5.937 1.00 93.44 191 GLU A C 1
ATOM 1519 O O . GLU A 1 191 ? -3.935 8.922 -4.830 1.00 93.44 191 GLU A O 1
ATOM 1524 N N . ARG A 1 192 ? -2.675 8.100 -6.474 1.00 90.69 192 ARG A N 1
ATOM 1525 C CA . ARG A 1 192 ? -1.396 8.400 -5.806 1.00 90.69 192 ARG A CA 1
ATOM 1526 C C . ARG A 1 192 ? -0.970 9.862 -5.949 1.00 90.69 192 ARG A C 1
ATOM 1528 O O . ARG A 1 192 ? -0.127 10.294 -5.168 1.00 90.69 192 ARG A O 1
ATOM 1535 N N . LEU A 1 193 ? -1.488 10.586 -6.944 1.00 81.19 193 LEU A N 1
ATOM 1536 C CA . LEU A 1 193 ? -1.062 11.939 -7.309 1.00 81.19 193 LEU A CA 1
ATOM 1537 C C . LEU A 1 193 ? -2.265 12.892 -7.343 1.00 81.19 193 LEU A C 1
ATOM 1539 O O . LEU A 1 193 ? -2.869 13.130 -8.384 1.00 81.19 193 LEU A O 1
ATOM 1543 N N . ALA A 1 194 ? -2.594 13.462 -6.192 1.00 65.12 194 ALA A N 1
ATOM 1544 C CA . ALA A 1 194 ? -3.446 14.633 -6.084 1.00 65.12 194 ALA A CA 1
ATOM 1545 C C . ALA A 1 194 ? -2.794 15.837 -6.784 1.00 65.12 194 ALA A C 1
ATOM 1547 O O . ALA A 1 194 ? -1.567 15.999 -6.770 1.00 65.12 194 ALA A O 1
ATOM 1548 N N . ASN A 1 195 ? -3.622 16.728 -7.333 1.00 51.75 195 ASN A N 1
ATOM 1549 C CA . ASN A 1 195 ? -3.178 18.034 -7.817 1.00 51.75 195 ASN A CA 1
ATOM 1550 C C . ASN A 1 195 ? -2.578 18.814 -6.631 1.00 51.75 195 ASN A C 1
ATOM 1552 O O . ASN A 1 195 ? -3.309 19.246 -5.748 1.00 51.75 195 ASN A O 1
ATOM 1556 N N . GLY A 1 196 ? -1.245 18.913 -6.566 1.00 50.44 196 GLY A N 1
ATOM 1557 C CA . GLY A 1 196 ? -0.511 19.466 -5.414 1.00 50.44 196 GLY A CA 1
ATOM 1558 C C . GLY A 1 196 ? 0.539 18.529 -4.799 1.00 50.44 196 GLY A C 1
ATOM 1559 O O . GLY A 1 196 ? 1.230 18.922 -3.866 1.00 50.44 196 GLY A O 1
ATOM 1560 N N . GLY A 1 197 ? 0.698 17.306 -5.321 1.00 58.66 197 GLY A N 1
ATOM 1561 C CA . GLY A 1 197 ? 1.814 16.411 -4.971 1.00 58.66 197 GLY A CA 1
ATOM 1562 C C . GLY A 1 197 ? 1.575 15.483 -3.774 1.00 58.66 197 GLY A C 1
ATOM 1563 O O . GLY A 1 197 ? 2.475 14.727 -3.411 1.00 58.66 197 GLY A O 1
ATOM 1564 N N . GLY A 1 198 ? 0.375 15.509 -3.185 1.00 70.25 198 GLY A N 1
ATOM 1565 C CA . GLY A 1 198 ? -0.072 14.549 -2.170 1.00 70.25 198 GLY A CA 1
ATOM 1566 C C . GLY A 1 198 ? -0.790 13.342 -2.777 1.00 70.25 198 GLY A C 1
ATOM 1567 O O . GLY A 1 198 ? -1.070 13.313 -3.965 1.00 70.25 198 GLY A O 1
ATOM 1568 N N . LYS A 1 199 ? -1.122 12.344 -1.963 1.00 85.00 199 LYS A N 1
ATOM 1569 C CA . LYS A 1 199 ? -1.961 11.198 -2.348 1.00 85.00 199 LYS A CA 1
ATOM 1570 C C . LYS A 1 199 ? -3.442 11.520 -2.112 1.00 85.00 199 LYS A C 1
ATOM 1572 O O . LYS A 1 199 ? -3.761 12.208 -1.141 1.00 85.00 199 LYS A O 1
ATOM 1577 N N . LEU A 1 200 ? -4.339 11.016 -2.966 1.00 89.12 200 LEU A N 1
ATOM 1578 C CA . LEU A 1 200 ? -5.781 11.127 -2.737 1.00 89.12 200 LEU A CA 1
ATOM 1579 C C . LEU A 1 200 ? -6.185 10.269 -1.536 1.00 89.12 200 LEU A C 1
ATOM 1581 O O . LEU A 1 200 ? -5.796 9.108 -1.409 1.00 89.12 200 LEU A O 1
ATOM 1585 N N . ARG A 1 201 ? -6.974 10.878 -0.658 1.00 92.31 201 ARG A N 1
ATOM 1586 C CA . ARG A 1 201 ? -7.552 10.290 0.550 1.00 92.31 201 ARG A CA 1
ATOM 1587 C C . ARG A 1 201 ? -9.047 10.579 0.526 1.00 92.31 201 ARG A C 1
ATOM 1589 O O . ARG A 1 201 ? -9.494 11.463 -0.208 1.00 92.31 201 ARG A O 1
ATOM 1596 N N . PHE A 1 202 ? -9.823 9.828 1.290 1.00 94.75 202 PHE A N 1
ATOM 1597 C CA . PHE A 1 202 ? -11.254 10.075 1.424 1.00 94.75 202 PHE A CA 1
ATOM 1598 C C . PHE A 1 202 ? -11.716 9.794 2.844 1.00 94.75 202 PHE A C 1
ATOM 1600 O O . PHE A 1 202 ? -11.096 8.999 3.537 1.00 94.75 202 PHE A O 1
ATOM 1607 N N . SER A 1 203 ? -12.805 10.429 3.260 1.00 96.75 203 SER A N 1
ATOM 1608 C CA . SER A 1 203 ? -13.428 10.162 4.554 1.00 96.75 203 SER A CA 1
ATOM 1609 C C . SER A 1 203 ? -14.455 9.039 4.432 1.00 96.75 203 SER A C 1
ATOM 1611 O O . SER A 1 203 ? -15.199 8.998 3.447 1.00 96.75 203 SER A O 1
ATOM 1613 N N . ALA A 1 204 ? -14.489 8.138 5.411 1.00 97.25 204 ALA A N 1
ATOM 1614 C CA . ALA A 1 204 ? -15.484 7.071 5.524 1.00 97.25 204 ALA A CA 1
ATOM 1615 C C . ALA A 1 204 ? -15.657 6.657 6.988 1.00 97.25 204 ALA A C 1
ATOM 1617 O O . ALA A 1 204 ? -14.777 6.921 7.813 1.00 97.25 204 ALA A O 1
ATOM 1618 N N . SER A 1 205 ? -16.772 6.004 7.304 1.00 97.25 205 SER A N 1
ATOM 1619 C CA . SER A 1 205 ? -16.933 5.352 8.606 1.00 97.25 205 SER A CA 1
ATOM 1620 C C . SER A 1 205 ? -16.140 4.045 8.640 1.00 97.25 205 SER A C 1
ATOM 1622 O O . SER A 1 205 ? -15.974 3.392 7.610 1.00 97.25 205 SER A O 1
ATOM 1624 N N . LEU A 1 206 ? -15.664 3.621 9.816 1.00 97.12 206 LEU A N 1
ATOM 1625 C CA . LEU A 1 206 ? -14.918 2.357 9.927 1.00 97.12 206 LEU A CA 1
ATOM 1626 C C . LEU A 1 206 ? -15.754 1.136 9.516 1.00 97.12 206 LEU A C 1
ATOM 1628 O O . LEU A 1 206 ? -15.197 0.172 9.000 1.00 97.12 206 LEU A O 1
ATOM 1632 N N . ALA A 1 207 ? -17.075 1.190 9.701 1.00 95.38 207 ALA A N 1
ATOM 1633 C CA . ALA A 1 207 ? -17.998 0.112 9.344 1.00 95.38 207 ALA A CA 1
ATOM 1634 C C . ALA A 1 207 ? -18.088 -0.146 7.825 1.00 95.38 207 ALA A C 1
ATOM 1636 O O . ALA A 1 207 ? -18.500 -1.224 7.407 1.00 95.38 207 ALA A O 1
ATOM 1637 N N . GLU A 1 208 ? -17.693 0.823 6.993 1.00 95.56 208 GLU A N 1
ATOM 1638 C CA . GLU A 1 208 ? -17.685 0.707 5.527 1.00 95.56 208 GLU A CA 1
ATOM 1639 C C . GLU A 1 208 ? -16.353 0.177 4.971 1.00 95.56 208 GLU A C 1
ATOM 1641 O O . GLU A 1 208 ? -16.204 0.005 3.756 1.00 95.56 208 GLU A O 1
ATOM 1646 N N . LEU A 1 209 ? -15.351 -0.024 5.829 1.00 97.19 209 LEU A N 1
ATOM 1647 C CA . LEU A 1 209 ? -13.994 -0.369 5.422 1.00 97.19 209 LEU A CA 1
ATOM 1648 C C . LEU A 1 209 ? -13.724 -1.858 5.600 1.00 97.19 209 LEU A C 1
ATOM 1650 O O . LEU A 1 209 ? -14.220 -2.504 6.518 1.00 97.19 209 LEU A O 1
ATOM 1654 N N . ALA A 1 210 ? -12.896 -2.400 4.712 1.00 97.00 210 ALA A N 1
ATOM 1655 C CA . ALA A 1 210 ? -12.461 -3.783 4.814 1.00 97.00 210 ALA A CA 1
ATOM 1656 C C . ALA A 1 210 ? -11.301 -3.938 5.807 1.00 97.00 210 ALA A C 1
ATOM 1658 O O . ALA A 1 210 ? -10.460 -3.042 5.945 1.00 97.00 210 ALA A O 1
ATOM 1659 N N . ASP A 1 211 ? -11.185 -5.128 6.395 1.00 96.50 211 ASP A N 1
ATOM 1660 C CA . ASP A 1 211 ? -9.947 -5.572 7.036 1.00 96.50 211 ASP A CA 1
ATOM 1661 C C . ASP A 1 211 ? -8.758 -5.420 6.070 1.00 96.50 211 ASP A C 1
ATOM 1663 O O . ASP A 1 211 ? -8.842 -5.735 4.881 1.00 96.50 211 ASP A O 1
ATOM 1667 N N . GLY A 1 212 ? -7.634 -4.912 6.578 1.00 96.94 212 GLY A N 1
ATOM 1668 C CA . GLY A 1 212 ? -6.458 -4.588 5.763 1.00 96.94 212 GLY A CA 1
ATOM 1669 C C . GLY A 1 212 ? -6.383 -3.116 5.347 1.00 96.94 212 GLY A C 1
ATOM 1670 O O . GLY A 1 212 ? -5.370 -2.690 4.785 1.00 96.94 212 GLY A O 1
ATOM 1671 N N . THR A 1 213 ? -7.420 -2.327 5.636 1.00 98.25 213 THR A N 1
ATOM 1672 C CA . THR A 1 213 ? -7.468 -0.901 5.306 1.00 98.25 213 THR A CA 1
ATOM 1673 C C . THR A 1 213 ? -6.659 -0.077 6.299 1.00 98.25 213 THR A C 1
ATOM 1675 O O . THR A 1 213 ? -6.912 -0.085 7.499 1.00 98.25 213 THR A O 1
ATOM 1678 N N . MET A 1 214 ? -5.703 0.691 5.785 1.00 98.44 214 MET A N 1
ATOM 1679 C CA . MET A 1 214 ? -5.019 1.737 6.545 1.00 98.44 214 MET A CA 1
ATOM 1680 C C . MET A 1 214 ? -5.828 3.035 6.560 1.00 98.44 214 MET A C 1
ATOM 1682 O O . MET A 1 214 ? -6.256 3.511 5.500 1.00 98.44 214 MET A O 1
ATOM 1686 N N . VAL A 1 215 ? -5.959 3.625 7.741 1.00 98.19 215 VAL A N 1
ATOM 1687 C CA . VAL A 1 215 ? -6.658 4.882 8.029 1.00 98.19 215 VAL A CA 1
ATOM 1688 C C . VAL A 1 215 ? -5.769 5.812 8.852 1.00 98.19 215 VAL A C 1
ATOM 1690 O O . VAL A 1 215 ? -4.684 5.430 9.288 1.00 98.19 215 VAL A O 1
ATOM 1693 N N . SER A 1 216 ? -6.233 7.033 9.052 1.00 97.44 216 SER A N 1
ATOM 1694 C CA . SER A 1 216 ? -5.650 8.039 9.920 1.00 97.44 216 SER A CA 1
ATOM 1695 C C . SER A 1 216 ? -6.767 8.661 10.760 1.00 97.44 216 SER A C 1
ATOM 1697 O O . SER A 1 216 ? -7.848 8.974 10.250 1.00 97.44 216 SER A O 1
ATOM 1699 N N . LEU A 1 217 ? -6.521 8.753 12.064 1.00 95.62 217 LEU A N 1
ATOM 1700 C CA . LEU A 1 217 ? -7.410 9.336 13.066 1.00 95.62 217 LEU A CA 1
ATOM 1701 C C . LEU A 1 217 ? -7.111 10.826 13.282 1.00 95.62 217 LEU A C 1
ATOM 1703 O O . LEU A 1 217 ? -7.992 11.572 13.698 1.00 95.62 217 LEU A O 1
ATOM 1707 N N . GLU A 1 218 ? -5.890 11.262 12.973 1.00 90.38 218 GLU A N 1
ATOM 1708 C CA . GLU A 1 218 ? -5.450 12.654 13.069 1.00 90.38 218 GLU A CA 1
ATOM 1709 C C . GLU A 1 218 ? -4.752 13.085 11.778 1.00 90.38 218 GLU A C 1
ATOM 1711 O O . GLU A 1 218 ? -3.983 12.307 11.230 1.00 90.38 218 GLU A O 1
ATOM 1716 N N . PRO A 1 219 ? -4.906 14.331 11.298 1.00 80.38 219 PRO A N 1
ATOM 1717 C CA . PRO A 1 219 ? -4.391 14.764 9.996 1.00 80.38 219 PRO A CA 1
ATOM 1718 C C . PRO A 1 219 ? -2.859 14.988 9.975 1.00 80.38 219 PRO A C 1
ATOM 1720 O O . PRO A 1 219 ? -2.379 16.046 9.562 1.00 80.38 219 PRO A O 1
ATOM 1723 N N . THR A 1 220 ? -2.062 14.002 10.398 1.00 86.19 220 THR A N 1
ATOM 1724 C CA . THR A 1 220 ? -0.593 14.041 10.439 1.00 86.19 220 THR A CA 1
ATOM 1725 C C . THR A 1 220 ? 0.011 12.874 9.658 1.00 86.19 220 THR A C 1
ATOM 1727 O O . THR A 1 220 ? -0.445 11.743 9.745 1.00 86.19 220 THR A O 1
ATOM 1730 N N . GLN A 1 221 ? 1.104 13.110 8.925 1.00 83.19 221 GLN A N 1
ATOM 1731 C CA . GLN A 1 221 ? 1.744 12.077 8.085 1.00 83.19 221 GLN A CA 1
ATOM 1732 C C . GLN A 1 221 ? 2.429 10.940 8.869 1.00 83.19 221 GLN A C 1
ATOM 1734 O O . GLN A 1 221 ? 2.981 10.003 8.280 1.00 83.19 221 GLN A O 1
ATOM 1739 N N . THR A 1 222 ? 2.447 11.059 10.193 1.00 87.12 222 THR A N 1
ATOM 1740 C CA . THR A 1 222 ? 2.949 10.067 11.143 1.00 87.12 222 THR A CA 1
ATOM 1741 C C . THR A 1 222 ? 1.829 9.234 11.753 1.00 87.12 222 THR A C 1
ATOM 1743 O O . THR A 1 222 ? 2.111 8.130 12.206 1.00 87.12 222 THR A O 1
ATOM 1746 N N . ASP A 1 223 ? 0.588 9.725 11.730 1.00 95.75 223 ASP A N 1
ATOM 1747 C CA . ASP A 1 223 ? -0.581 8.999 12.211 1.00 95.75 223 ASP A CA 1
ATOM 1748 C C . ASP A 1 223 ? -1.075 8.031 11.130 1.00 95.75 223 ASP A C 1
ATOM 1750 O O . ASP A 1 223 ? -1.414 8.414 10.009 1.00 95.75 223 ASP A O 1
ATOM 1754 N N . ALA A 1 224 ? -1.047 6.741 11.440 1.00 97.88 224 ALA A N 1
ATOM 1755 C CA . ALA A 1 224 ? -1.587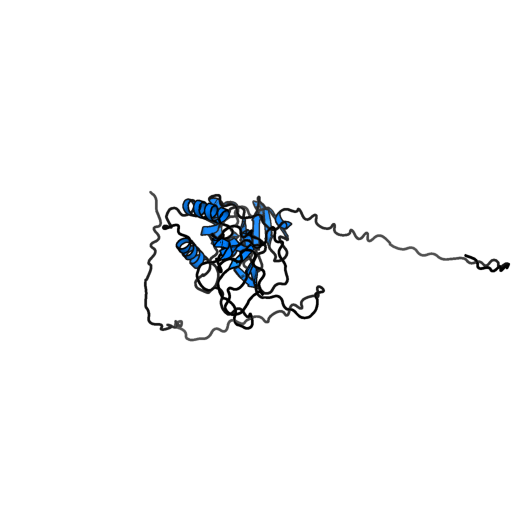 5.707 10.577 1.00 97.88 224 ALA A CA 1
ATOM 1756 C C . ALA A 1 224 ? -1.994 4.502 11.419 1.00 97.88 224 ALA A C 1
ATOM 1758 O O . ALA A 1 224 ? -1.262 4.082 12.313 1.00 97.88 224 ALA A O 1
ATOM 1759 N N . TRP A 1 225 ? -3.141 3.924 11.093 1.00 98.44 225 TRP A N 1
ATOM 1760 C CA . TRP A 1 225 ? -3.724 2.797 11.804 1.00 98.44 225 TRP A CA 1
ATOM 1761 C C . TRP A 1 225 ? -4.200 1.756 10.806 1.00 98.44 225 TRP A C 1
ATOM 1763 O O . TRP A 1 225 ? -4.797 2.095 9.788 1.00 98.44 225 TRP A O 1
ATOM 1773 N N . LEU A 1 226 ? -3.955 0.486 11.097 1.00 98.44 226 LEU A N 1
ATOM 1774 C CA . LEU A 1 226 ? -4.520 -0.630 10.350 1.00 98.44 226 LEU A CA 1
ATOM 1775 C C . LEU A 1 226 ? -5.847 -1.044 10.988 1.00 98.44 226 LEU A C 1
ATOM 1777 O O . LEU A 1 226 ? -5.853 -1.423 12.157 1.00 98.44 226 LEU A O 1
ATOM 1781 N N . LEU A 1 227 ? -6.932 -1.044 10.214 1.00 97.94 227 LEU A N 1
ATOM 1782 C CA . LEU A 1 227 ? -8.159 -1.752 10.567 1.00 97.94 227 LEU A CA 1
ATOM 1783 C C . LEU A 1 227 ? -7.966 -3.250 10.317 1.00 97.94 227 LEU A C 1
ATOM 1785 O O . LEU A 1 227 ? -7.707 -3.676 9.186 1.00 97.94 227 LEU A O 1
ATOM 1789 N N . TRP A 1 228 ? -8.065 -4.045 11.377 1.00 96.88 228 TRP A N 1
ATOM 1790 C CA . TRP A 1 228 ? -7.911 -5.491 11.308 1.00 96.88 228 TRP A CA 1
ATOM 1791 C C . TRP A 1 228 ? -8.714 -6.186 12.405 1.00 96.88 228 TRP A C 1
ATOM 1793 O O . TRP A 1 228 ? -8.489 -5.953 13.591 1.00 96.88 228 TRP A O 1
ATOM 1803 N N . ARG A 1 229 ? -9.622 -7.085 12.016 1.00 94.56 229 ARG A N 1
ATOM 1804 C CA . ARG A 1 229 ? -10.434 -7.922 12.911 1.00 94.56 229 ARG A CA 1
ATOM 1805 C C . ARG A 1 229 ? -11.171 -7.119 13.985 1.00 94.56 229 ARG A C 1
ATOM 1807 O O . ARG A 1 229 ? -11.210 -7.519 15.146 1.00 94.56 229 ARG A O 1
ATOM 1814 N N . GLY A 1 230 ? -11.748 -5.987 13.583 1.00 94.56 230 GLY A N 1
ATOM 1815 C CA . GLY A 1 230 ? -12.522 -5.103 14.464 1.00 94.56 23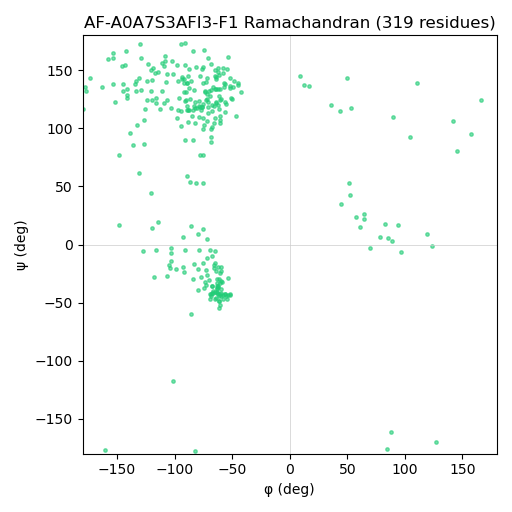0 GLY A CA 1
ATOM 1816 C C . GLY A 1 230 ? -11.687 -4.193 15.371 1.00 94.56 230 GLY A C 1
ATOM 1817 O O . GLY A 1 230 ? -12.252 -3.481 16.200 1.00 94.56 230 GLY A O 1
ATOM 1818 N N . GLU A 1 231 ? -10.363 -4.175 15.215 1.00 96.50 231 GLU A N 1
ATOM 1819 C CA . GLU A 1 231 ? -9.461 -3.311 15.975 1.00 96.50 231 GLU A CA 1
ATOM 1820 C C . GLU A 1 231 ? -8.664 -2.392 15.043 1.00 96.50 231 GLU A C 1
ATOM 1822 O O . GLU A 1 231 ? -8.350 -2.733 13.901 1.00 96.50 231 GLU A O 1
ATOM 1827 N N . LEU A 1 232 ? -8.310 -1.218 15.555 1.00 97.69 232 LEU A N 1
ATOM 1828 C CA . LEU A 1 232 ? -7.339 -0.314 14.964 1.00 97.69 232 LEU A CA 1
ATOM 1829 C C . LEU A 1 232 ? -5.981 -0.544 15.614 1.00 97.69 232 LEU A C 1
ATOM 1831 O O . LEU A 1 232 ? -5.838 -0.449 16.833 1.00 97.69 232 LEU A O 1
ATOM 1835 N N . HIS A 1 233 ? -4.976 -0.789 14.785 1.00 98.00 233 HIS A N 1
ATOM 1836 C CA . HIS A 1 233 ? -3.604 -1.041 15.199 1.00 98.00 233 HIS A CA 1
ATOM 1837 C C . HIS A 1 233 ? -2.692 0.099 14.755 1.00 98.00 233 HIS A C 1
ATOM 1839 O O . HIS A 1 233 ? -2.509 0.307 13.555 1.00 98.00 233 HIS A O 1
ATOM 1845 N N . GLU A 1 234 ? -2.091 0.809 15.707 1.00 97.94 234 GLU A N 1
ATOM 1846 C CA . GLU A 1 234 ? -1.186 1.930 15.440 1.00 97.94 234 GLU A CA 1
ATOM 1847 C C . GLU A 1 234 ? 0.021 1.453 14.635 1.00 97.94 234 GLU A C 1
ATOM 1849 O O . GLU A 1 234 ? 0.720 0.531 15.050 1.00 97.94 234 GLU A O 1
ATOM 1854 N N . TRP A 1 235 ? 0.283 2.054 13.483 1.00 98.25 235 TRP A N 1
ATOM 1855 C CA . TRP A 1 235 ? 1.367 1.644 12.605 1.00 98.25 235 TRP A CA 1
ATOM 1856 C C . TRP A 1 235 ? 2.674 2.366 12.945 1.00 98.25 235 TRP A C 1
ATOM 1858 O O . TRP A 1 235 ? 2.714 3.578 13.135 1.00 98.25 235 TRP A O 1
ATOM 1868 N N . SER A 1 236 ? 3.789 1.636 12.914 1.00 97.19 236 SER A N 1
ATOM 1869 C CA . SER A 1 236 ? 5.136 2.206 12.922 1.00 97.19 236 SER A CA 1
ATOM 1870 C C . SER A 1 236 ? 6.077 1.409 12.018 1.00 97.19 236 SER A C 1
ATOM 1872 O O . SER A 1 236 ? 5.825 0.254 11.669 1.00 97.19 236 SER A O 1
ATOM 1874 N N . HIS A 1 237 ? 7.250 1.967 11.710 1.00 96.06 237 HIS A N 1
ATOM 1875 C CA . HIS A 1 237 ? 8.301 1.214 11.018 1.00 96.06 237 HIS A CA 1
ATOM 1876 C C . HIS A 1 237 ? 8.867 0.038 11.833 1.00 96.06 237 HIS A C 1
ATOM 1878 O O . HIS A 1 237 ? 9.704 -0.687 11.302 1.00 96.06 237 HIS A O 1
ATOM 1884 N N . LEU A 1 238 ? 8.482 -0.152 13.095 1.00 95.31 238 LEU A N 1
ATOM 1885 C CA . LEU A 1 238 ? 8.906 -1.292 13.912 1.00 95.31 238 LEU A CA 1
ATOM 1886 C C . LEU A 1 238 ? 7.815 -2.362 14.043 1.00 95.31 238 LEU A C 1
ATOM 1888 O O . LEU A 1 238 ? 8.060 -3.406 14.640 1.00 95.31 238 LEU A O 1
ATOM 1892 N N . GLY A 1 239 ? 6.632 -2.120 13.479 1.00 96.06 239 GLY A N 1
ATOM 1893 C CA . GLY A 1 239 ? 5.460 -2.960 13.666 1.00 96.06 239 GLY A CA 1
ATOM 1894 C C . GLY A 1 239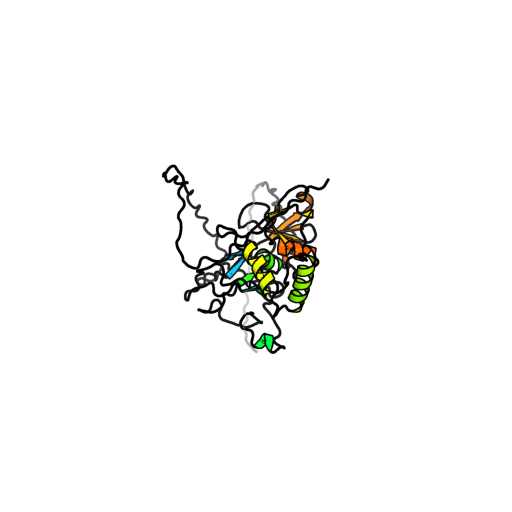 ? 4.257 -2.153 14.136 1.00 96.06 239 GLY A C 1
ATOM 1895 O O . GLY A 1 239 ? 4.276 -0.923 14.171 1.00 96.06 239 GLY A O 1
ATOM 1896 N N . TYR A 1 240 ? 3.223 -2.881 14.525 1.00 96.50 240 TYR A N 1
ATOM 1897 C CA . TYR A 1 240 ? 1.998 -2.342 15.087 1.00 96.50 240 TYR A CA 1
ATOM 1898 C C . TYR A 1 240 ? 2.081 -2.221 16.609 1.00 96.50 240 TYR A C 1
ATOM 1900 O O . TYR A 1 240 ? 2.501 -3.160 17.289 1.00 96.50 240 TYR A O 1
ATOM 1908 N N . GLY A 1 241 ? 1.705 -1.052 17.120 1.00 94.88 241 GLY A N 1
ATOM 1909 C CA . GLY A 1 241 ? 1.775 -0.668 18.522 1.00 94.88 241 GLY A CA 1
ATOM 1910 C C . GLY A 1 241 ? 0.423 -0.753 19.220 1.00 94.88 241 GLY A C 1
ATOM 1911 O O . GLY A 1 241 ? -0.132 -1.842 19.389 1.00 94.88 241 GLY A O 1
ATOM 1912 N N . SER A 1 242 ? -0.055 0.402 19.680 1.00 94.62 242 SER A N 1
ATOM 1913 C CA . SER A 1 242 ? -1.291 0.537 20.450 1.00 94.62 242 SER A CA 1
ATOM 1914 C C . SER A 1 242 ? -2.498 -0.003 19.688 1.00 94.62 242 SER A C 1
ATOM 1916 O O . SER A 1 242 ? -2.535 0.008 18.456 1.00 94.62 242 SER A O 1
ATOM 1918 N N . ARG A 1 243 ? -3.501 -0.466 20.436 1.00 95.69 243 ARG A N 1
ATOM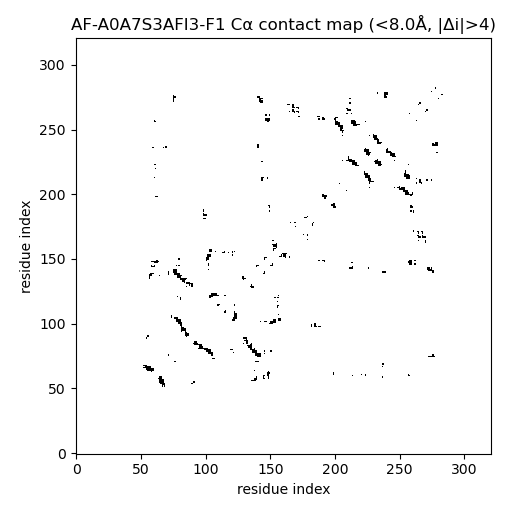 1919 C CA . ARG A 1 243 ? -4.759 -0.972 19.888 1.00 95.69 243 ARG A CA 1
ATOM 1920 C C . ARG A 1 243 ? -5.920 -0.141 20.395 1.00 95.69 243 ARG A C 1
ATOM 1922 O O . ARG A 1 243 ? -5.921 0.267 21.556 1.00 95.69 243 ARG A O 1
ATOM 1929 N N . ARG A 1 244 ? -6.895 0.101 19.530 1.00 96.06 244 ARG A N 1
ATOM 1930 C CA . ARG A 1 244 ? -8.174 0.716 19.886 1.00 96.06 244 ARG A CA 1
ATOM 1931 C C . ARG A 1 244 ? -9.291 -0.098 19.249 1.00 96.06 244 ARG A C 1
ATOM 1933 O O . ARG A 1 244 ? -9.154 -0.518 18.105 1.00 96.06 244 ARG A O 1
ATOM 1940 N N . SER A 1 245 ? -10.393 -0.291 19.962 1.00 96.38 245 SER A N 1
ATOM 1941 C CA . SER A 1 245 ? -11.570 -0.933 19.377 1.00 96.38 245 SER A CA 1
ATOM 1942 C C . SER A 1 245 ? -12.131 -0.056 18.258 1.00 96.38 245 SER A C 1
ATOM 1944 O O . SER A 1 245 ? -12.299 1.151 18.447 1.00 96.38 245 SER A O 1
ATOM 1946 N N . ALA A 1 246 ? -12.447 -0.644 17.100 1.00 95.62 246 ALA A N 1
ATOM 1947 C CA . ALA A 1 246 ? -13.093 0.097 16.016 1.00 95.62 246 ALA A CA 1
ATOM 1948 C C . ALA A 1 246 ? -14.488 0.602 16.433 1.00 95.62 246 ALA A C 1
ATOM 1950 O O . ALA A 1 246 ? -14.905 1.677 16.010 1.00 95.62 246 ALA A O 1
ATOM 1951 N N . ALA A 1 247 ? -15.172 -0.119 17.330 1.00 95.00 247 ALA A N 1
ATOM 1952 C CA . ALA A 1 247 ? -16.481 0.278 17.850 1.00 95.00 247 ALA A CA 1
ATOM 1953 C C . ALA A 1 247 ? -16.437 1.584 18.663 1.00 95.00 247 ALA A C 1
ATOM 1955 O O . ALA A 1 247 ? -17.442 2.280 18.762 1.00 95.00 247 ALA A O 1
ATOM 1956 N N . SER A 1 248 ? -15.275 1.967 19.209 1.00 95.25 248 SER A N 1
ATOM 1957 C CA . SER A 1 248 ? -15.108 3.249 19.911 1.00 95.25 248 SER A CA 1
ATOM 1958 C C . SER A 1 248 ? -15.210 4.472 18.990 1.00 95.25 248 SER A C 1
ATOM 1960 O O . SER A 1 248 ? -15.267 5.597 19.481 1.00 95.25 248 SER A O 1
ATOM 1962 N N . PHE A 1 249 ? -15.228 4.262 17.672 1.00 94.19 249 PHE A N 1
ATOM 1963 C CA . PHE A 1 249 ? -15.334 5.302 16.649 1.00 94.19 249 PHE A CA 1
ATOM 1964 C C . PHE A 1 249 ? -16.645 5.200 15.857 1.00 94.19 249 PHE A C 1
ATOM 1966 O O . PHE A 1 249 ? -16.733 5.721 14.745 1.00 94.19 249 PHE A O 1
ATOM 1973 N N . ASP A 1 250 ? -17.661 4.519 16.397 1.00 91.44 250 ASP A N 1
ATOM 1974 C CA . ASP A 1 250 ? -18.960 4.425 15.734 1.00 91.44 250 ASP A CA 1
ATOM 1975 C C . ASP A 1 250 ? -19.559 5.819 15.470 1.00 91.44 250 ASP A C 1
ATOM 1977 O O . ASP A 1 250 ? -19.417 6.749 16.268 1.00 91.44 250 ASP A O 1
ATOM 1981 N N . GLY A 1 251 ? -20.161 5.984 14.292 1.00 88.94 251 GLY A N 1
ATOM 1982 C CA . GLY A 1 251 ? -20.664 7.268 13.795 1.00 88.94 251 GLY A CA 1
ATOM 1983 C C . GLY A 1 251 ? -19.600 8.313 13.419 1.00 88.94 251 GLY A C 1
ATOM 1984 O O . GLY A 1 251 ? -19.963 9.378 12.917 1.00 88.94 251 GLY A O 1
ATOM 1985 N N . GLN A 1 252 ? -18.303 8.045 13.614 1.00 94.44 252 GLN A N 1
ATOM 1986 C CA . GLN A 1 252 ? -17.225 8.967 13.242 1.00 94.44 252 GLN A CA 1
ATOM 1987 C C . GLN A 1 252 ? -16.675 8.659 11.847 1.00 94.44 252 GLN A C 1
ATOM 1989 O O . GLN A 1 252 ? -16.547 7.504 11.436 1.00 94.44 252 GLN A O 1
ATOM 1994 N N . LEU A 1 253 ? -16.305 9.716 11.121 1.00 96.62 253 LEU A N 1
ATOM 1995 C CA . LEU A 1 253 ? -15.570 9.596 9.868 1.00 96.62 253 LEU A CA 1
ATOM 1996 C C . LEU A 1 253 ? -14.070 9.658 10.145 1.00 96.62 253 LEU A C 1
ATOM 1998 O O . LEU A 1 253 ? -13.594 10.583 10.800 1.00 96.62 253 LEU A O 1
ATOM 2002 N N . VAL A 1 254 ? -13.327 8.708 9.586 1.00 96.62 254 VAL A N 1
ATOM 2003 C CA . VAL A 1 254 ? -11.861 8.694 9.605 1.00 96.62 254 VAL A CA 1
ATOM 2004 C C . VAL A 1 254 ? -11.316 8.996 8.217 1.00 96.62 254 VAL A C 1
ATOM 2006 O O . VAL A 1 254 ? -12.000 8.799 7.207 1.00 96.62 254 VAL A O 1
ATOM 2009 N N . GLU A 1 255 ? -10.072 9.460 8.142 1.00 96.94 255 GLU A N 1
ATOM 2010 C CA . GLU A 1 255 ? -9.405 9.633 6.858 1.00 96.94 255 GLU A CA 1
ATOM 2011 C C . GLU A 1 255 ? -8.823 8.296 6.388 1.00 96.94 255 GLU A C 1
ATOM 2013 O O . GLU A 1 255 ? -8.014 7.666 7.063 1.00 96.94 255 GLU A O 1
ATOM 2018 N N . VAL A 1 256 ? -9.213 7.839 5.203 1.00 97.69 256 VAL A N 1
ATOM 2019 C CA . VAL A 1 256 ? -8.754 6.570 4.644 1.00 97.69 256 VAL A CA 1
ATOM 2020 C C . VAL A 1 256 ? -7.485 6.796 3.837 1.00 97.69 256 VAL A C 1
ATOM 2022 O O . VAL A 1 256 ? -7.470 7.509 2.827 1.00 97.69 256 VAL A O 1
ATOM 2025 N N . LEU A 1 257 ? -6.407 6.143 4.274 1.00 97.19 257 LEU A N 1
ATOM 2026 C CA . LEU A 1 257 ? -5.142 6.138 3.557 1.00 97.19 257 LEU A CA 1
ATOM 2027 C C . LEU A 1 257 ? -5.204 5.130 2.412 1.00 97.19 257 LEU A C 1
ATOM 2029 O O . LEU A 1 257 ? -4.682 5.401 1.345 1.00 97.19 257 LEU A O 1
ATOM 2033 N N . THR A 1 258 ? -5.809 3.962 2.564 1.00 97.94 258 THR A N 1
ATOM 2034 C CA . THR A 1 258 ? -5.870 3.016 1.434 1.00 97.94 258 THR A CA 1
ATOM 2035 C C . THR A 1 258 ? -6.643 3.623 0.257 1.00 97.94 258 THR A C 1
ATOM 2037 O O . THR A 1 258 ? -7.752 4.103 0.471 1.00 97.94 258 THR A O 1
ATOM 2040 N N . PRO A 1 259 ? -6.094 3.644 -0.978 1.00 97.38 259 PRO A N 1
ATOM 2041 C CA . PRO A 1 259 ? -6.797 4.210 -2.126 1.00 97.38 259 PRO A CA 1
ATOM 2042 C C . PRO A 1 259 ? -8.201 3.631 -2.275 1.00 97.38 259 PRO A C 1
ATOM 2044 O O . PRO A 1 259 ? -8.407 2.440 -2.028 1.00 97.38 259 PRO A O 1
ATOM 2047 N N . ARG A 1 260 ? -9.161 4.458 -2.700 1.00 97.25 260 ARG A N 1
ATOM 2048 C CA . ARG A 1 260 ? -10.578 4.075 -2.766 1.00 97.25 260 ARG A CA 1
ATOM 2049 C C . ARG A 1 260 ? -10.781 2.825 -3.616 1.00 97.25 260 ARG A C 1
ATOM 2051 O O . ARG A 1 260 ? -11.503 1.923 -3.195 1.00 97.25 260 ARG A O 1
ATOM 2058 N N . SER A 1 261 ? -10.102 2.741 -4.760 1.00 97.44 261 SER A N 1
ATOM 2059 C CA . SER A 1 261 ? -10.159 1.553 -5.615 1.00 97.44 261 SER A CA 1
ATOM 2060 C C . SER A 1 261 ? -9.597 0.296 -4.935 1.00 97.44 261 SER A C 1
ATOM 2062 O O . SER A 1 261 ? -10.140 -0.796 -5.091 1.00 97.44 261 SER A O 1
ATOM 2064 N N . LEU A 1 262 ? -8.550 0.426 -4.116 1.00 98.19 262 LEU A N 1
ATOM 2065 C CA . LEU A 1 262 ? -7.981 -0.703 -3.379 1.00 98.19 262 LEU A CA 1
ATOM 2066 C C . LEU A 1 262 ? -8.862 -1.130 -2.202 1.00 98.19 262 LEU A C 1
ATOM 2068 O O . LEU A 1 262 ? -9.020 -2.329 -2.003 1.00 98.19 262 LEU A O 1
ATOM 2072 N N . ASN A 1 263 ? -9.495 -0.198 -1.483 1.00 98.38 263 ASN A N 1
ATOM 2073 C CA . ASN A 1 263 ? -10.491 -0.550 -0.464 1.00 98.38 263 ASN A CA 1
ATOM 2074 C C . ASN A 1 263 ? -11.677 -1.312 -1.080 1.00 98.38 263 ASN A C 1
ATOM 2076 O O . ASN A 1 263 ? -12.102 -2.331 -0.547 1.00 98.38 263 ASN A O 1
ATOM 2080 N N . ALA A 1 264 ? -12.166 -0.880 -2.248 1.00 98.44 264 ALA A N 1
ATOM 2081 C CA . ALA A 1 264 ? -13.228 -1.593 -2.960 1.00 98.44 264 ALA A CA 1
ATOM 2082 C C . ALA A 1 264 ? -12.805 -3.017 -3.374 1.00 98.44 264 ALA A C 1
ATOM 2084 O O . ALA A 1 264 ? -13.608 -3.944 -3.321 1.00 98.44 264 ALA A O 1
ATOM 2085 N N . VAL A 1 265 ? -11.535 -3.213 -3.745 1.00 98.62 265 VAL A N 1
ATOM 2086 C CA . VAL A 1 265 ? -10.968 -4.539 -4.048 1.00 98.62 265 VAL A CA 1
ATOM 2087 C C . VAL A 1 265 ? -10.904 -5.434 -2.807 1.00 98.62 265 VAL A C 1
ATOM 2089 O O . VAL A 1 265 ? -11.210 -6.620 -2.919 1.00 98.62 265 VAL A O 1
ATOM 2092 N N . LEU A 1 266 ? -10.545 -4.884 -1.641 1.00 98.38 266 LEU A N 1
ATOM 2093 C CA . LEU A 1 266 ? -10.572 -5.615 -0.368 1.00 98.38 266 LEU A CA 1
ATOM 2094 C C . LEU A 1 266 ? -12.004 -6.065 -0.029 1.00 98.38 266 LEU A C 1
ATOM 2096 O O . LEU A 1 266 ? -12.236 -7.247 0.211 1.00 98.38 266 LEU A O 1
ATOM 2100 N N . LEU A 1 267 ? -12.980 -5.153 -0.121 1.00 98.31 267 LEU A N 1
ATOM 2101 C CA . LEU A 1 267 ? -14.406 -5.458 0.077 1.00 98.31 267 LEU A CA 1
ATOM 2102 C C . LEU A 1 267 ? -14.935 -6.507 -0.916 1.00 98.31 267 LEU A C 1
ATOM 2104 O O . LEU A 1 267 ? -15.811 -7.295 -0.577 1.00 98.31 267 LEU A O 1
ATOM 2108 N N . ALA A 1 268 ? -14.388 -6.549 -2.133 1.00 98.19 268 ALA A N 1
ATOM 2109 C CA . ALA A 1 268 ? -14.726 -7.545 -3.150 1.00 98.19 268 ALA A CA 1
ATOM 2110 C C . ALA A 1 268 ? -14.033 -8.910 -2.949 1.00 98.19 268 ALA A C 1
ATOM 2112 O O . ALA A 1 268 ? -14.105 -9.765 -3.837 1.00 98.19 268 ALA A O 1
ATOM 2113 N N . GLY A 1 269 ? -13.368 -9.125 -1.809 1.00 96.56 269 GLY A N 1
ATOM 2114 C CA . GLY A 1 269 ? -12.822 -10.420 -1.400 1.00 96.56 269 GLY A CA 1
ATOM 2115 C C . GLY A 1 269 ? -11.357 -10.653 -1.766 1.00 96.56 269 GLY A C 1
ATOM 2116 O O . GLY A 1 269 ? -10.905 -11.797 -1.761 1.00 96.56 269 GLY A O 1
ATOM 2117 N N . PHE A 1 270 ? -10.591 -9.610 -2.107 1.00 97.75 270 PHE A N 1
ATOM 2118 C CA . PHE A 1 270 ? -9.135 -9.749 -2.136 1.00 97.75 270 PHE A CA 1
ATOM 2119 C C . PHE A 1 270 ? -8.585 -9.722 -0.710 1.00 97.75 270 PHE A C 1
ATOM 2121 O O . PHE A 1 270 ? -8.644 -8.693 -0.045 1.00 97.75 270 PHE A O 1
ATOM 2128 N N . GLU A 1 271 ? -7.988 -10.824 -0.273 1.00 93.94 271 GLU A N 1
ATOM 2129 C CA . GLU A 1 271 ? -7.310 -10.891 1.019 1.00 93.94 271 GLU A CA 1
ATOM 2130 C C . GLU A 1 271 ? -5.835 -10.478 0.867 1.00 93.94 271 GLU A C 1
ATOM 2132 O O . GLU A 1 271 ? -5.074 -11.154 0.159 1.00 93.94 271 GLU A O 1
ATOM 2137 N N . PRO A 1 272 ? -5.393 -9.374 1.498 1.00 91.56 272 PRO A N 1
ATOM 2138 C CA . PRO A 1 272 ? -3.984 -9.026 1.526 1.00 91.56 272 PRO A CA 1
ATOM 2139 C C . PRO A 1 272 ? -3.220 -10.044 2.379 1.00 91.56 272 PRO A C 1
ATOM 2141 O O . PRO A 1 272 ? -3.768 -10.679 3.279 1.00 91.56 272 PRO A O 1
ATOM 2144 N N . GLY A 1 273 ? -1.923 -10.185 2.120 1.00 90.56 273 GLY A N 1
ATOM 2145 C CA . GLY A 1 273 ? -1.026 -10.952 2.971 1.00 90.56 273 GLY A CA 1
ATOM 2146 C C . GLY A 1 273 ? -1.093 -10.477 4.421 1.00 90.56 273 GLY A C 1
ATOM 2147 O O . GLY A 1 273 ? -1.364 -9.305 4.690 1.00 90.56 273 GLY A O 1
ATOM 2148 N N . LEU A 1 274 ? -0.833 -11.408 5.342 1.00 90.88 274 LEU A N 1
ATOM 2149 C CA . LEU A 1 274 ? -0.947 -11.153 6.774 1.00 90.88 274 LEU A CA 1
ATOM 2150 C C . LEU A 1 274 ? -0.163 -9.892 7.183 1.00 90.88 274 LEU A C 1
ATOM 2152 O O . LEU A 1 274 ? 0.995 -9.733 6.768 1.00 90.88 274 LEU A O 1
ATOM 2156 N N . PRO A 1 275 ? -0.772 -9.016 8.002 1.00 93.81 275 PRO A N 1
ATOM 2157 C CA . PRO A 1 275 ? -0.056 -7.933 8.652 1.00 93.81 275 PRO A CA 1
ATOM 2158 C C . PRO A 1 275 ? 1.166 -8.433 9.431 1.00 93.81 275 PRO A C 1
ATOM 2160 O O . PRO A 1 275 ? 1.276 -9.607 9.792 1.00 93.81 275 PRO A O 1
ATOM 2163 N N . HIS A 1 276 ? 2.090 -7.519 9.726 1.00 94.94 276 HIS A N 1
ATOM 2164 C CA . HIS A 1 276 ? 3.214 -7.803 10.619 1.00 94.94 276 HIS A CA 1
ATOM 2165 C C . HIS A 1 276 ? 2.755 -8.470 11.928 1.00 94.94 276 HIS A C 1
ATOM 2167 O O . HIS A 1 276 ? 1.747 -8.072 12.509 1.00 94.94 276 HIS A O 1
ATOM 2173 N N . GLU A 1 277 ? 3.523 -9.441 12.432 1.00 92.44 277 GLU A N 1
ATOM 2174 C CA . GLU A 1 277 ? 3.140 -10.323 13.552 1.00 92.44 277 GLU A CA 1
ATOM 2175 C C . GLU A 1 277 ? 2.687 -9.589 14.825 1.00 92.44 277 GLU A C 1
ATOM 2177 O O . GLU A 1 277 ? 1.822 -10.073 15.552 1.00 92.44 277 GLU A O 1
ATOM 2182 N N . SER A 1 278 ? 3.194 -8.377 15.051 1.00 93.19 278 SER A N 1
ATOM 2183 C CA . SER A 1 278 ? 2.784 -7.468 16.131 1.00 93.19 278 SER A CA 1
ATOM 2184 C C . SER A 1 278 ? 1.296 -7.067 16.096 1.00 93.19 278 SER A C 1
ATOM 2186 O O . SER A 1 278 ? 0.735 -6.684 17.120 1.00 93.19 278 SER A O 1
ATOM 2188 N N . ALA A 1 279 ? 0.630 -7.155 14.938 1.00 89.94 279 ALA A N 1
ATOM 2189 C CA . ALA A 1 279 ? -0.824 -6.983 14.838 1.00 89.94 279 ALA A CA 1
ATOM 2190 C C . ALA A 1 279 ? -1.587 -8.190 15.410 1.00 89.94 279 ALA A C 1
ATOM 2192 O O . ALA A 1 279 ? -2.743 -8.077 15.812 1.00 89.94 279 ALA A O 1
ATOM 2193 N N . HIS A 1 280 ? -0.952 -9.358 15.494 1.00 80.38 280 HIS A N 1
ATOM 2194 C CA . HIS A 1 280 ? -1.590 -10.607 15.912 1.00 80.38 280 HIS A CA 1
ATOM 2195 C C . HIS A 1 280 ? -1.179 -11.034 17.323 1.00 80.38 280 HIS A C 1
ATOM 2197 O O . HIS A 1 280 ? -1.974 -11.652 18.027 1.00 80.38 280 HIS A O 1
ATOM 2203 N N . THR A 1 281 ? 0.011 -10.650 17.784 1.00 67.94 281 THR A N 1
ATOM 2204 C CA . THR A 1 281 ? 0.454 -10.899 19.157 1.00 67.94 281 THR A CA 1
ATOM 2205 C C . THR A 1 281 ? -0.148 -9.863 20.103 1.00 67.94 281 THR A C 1
ATOM 2207 O O . THR A 1 281 ? 0.100 -8.662 19.984 1.00 67.94 281 THR A O 1
ATOM 2210 N N . ARG A 1 282 ? -0.968 -10.310 21.066 1.00 55.75 282 ARG A N 1
ATOM 2211 C CA . ARG A 1 282 ? -1.333 -9.457 22.205 1.00 55.75 282 ARG A CA 1
ATOM 2212 C C . ARG A 1 282 ? -0.030 -9.113 22.921 1.00 55.75 282 ARG A C 1
ATOM 2214 O O . ARG A 1 282 ? 0.557 -9.983 23.556 1.00 55.75 282 ARG A O 1
ATOM 2221 N N . ARG A 1 283 ? 0.445 -7.869 22.811 1.00 52.72 283 ARG A N 1
ATOM 2222 C CA . ARG A 1 283 ? 1.444 -7.374 23.760 1.00 52.72 283 ARG A CA 1
ATOM 2223 C C . ARG A 1 283 ? 0.743 -7.337 25.109 1.00 52.72 283 ARG A C 1
ATOM 2225 O O . ARG A 1 283 ? -0.149 -6.519 25.314 1.00 52.72 283 ARG A O 1
ATOM 2232 N N . THR A 1 284 ? 1.116 -8.236 26.008 1.00 43.97 284 THR A N 1
ATOM 2233 C CA . THR A 1 284 ? 0.973 -7.972 27.435 1.00 43.97 284 THR A CA 1
ATOM 2234 C C . THR A 1 284 ? 1.709 -6.663 27.699 1.00 43.97 284 THR A C 1
ATOM 2236 O O . THR A 1 284 ? 2.884 -6.521 27.351 1.00 43.97 284 THR A O 1
ATOM 2239 N N . GLN A 1 285 ? 1.002 -5.656 28.210 1.00 41.56 285 GLN A N 1
ATOM 2240 C CA . GLN A 1 285 ? 1.675 -4.469 28.725 1.00 41.56 285 GLN A CA 1
ATOM 2241 C C . GLN A 1 285 ? 2.661 -4.937 29.808 1.00 41.56 285 GLN A C 1
ATOM 2243 O O . GLN A 1 285 ? 2.290 -5.801 30.609 1.00 41.56 285 GLN A O 1
ATOM 2248 N N . PRO A 1 286 ? 3.907 -4.434 29.844 1.00 38.75 286 PRO A N 1
ATOM 2249 C CA . PRO A 1 286 ? 4.733 -4.634 31.022 1.00 38.75 286 PRO A CA 1
ATOM 2250 C C . PRO A 1 286 ? 3.985 -4.008 32.198 1.00 38.75 286 PRO A C 1
ATOM 2252 O O . PRO A 1 286 ? 3.572 -2.850 32.115 1.00 38.75 286 PRO A O 1
ATOM 2255 N N . ALA A 1 287 ? 3.756 -4.796 33.250 1.00 36.97 287 ALA A N 1
ATOM 2256 C CA . ALA A 1 287 ? 3.207 -4.283 34.492 1.00 36.97 287 ALA A CA 1
ATOM 2257 C C . ALA A 1 287 ? 4.053 -3.078 34.918 1.00 36.97 287 ALA A C 1
ATOM 2259 O O . ALA A 1 287 ? 5.282 -3.168 34.981 1.00 36.97 287 ALA A O 1
ATOM 2260 N N . THR A 1 288 ? 3.402 -1.942 35.156 1.00 35.72 288 THR A N 1
ATOM 2261 C CA . THR A 1 288 ? 4.011 -0.835 35.892 1.00 35.72 288 THR A CA 1
ATOM 2262 C C . THR A 1 288 ? 4.603 -1.410 37.176 1.00 35.72 288 THR A C 1
ATOM 2264 O O . THR A 1 288 ? 3.868 -2.092 37.896 1.00 35.72 288 THR A O 1
ATOM 2267 N N . PRO A 1 289 ? 5.898 -1.200 37.468 1.00 38.66 289 PRO A N 1
ATOM 2268 C CA . PRO A 1 289 ? 6.426 -1.583 38.762 1.00 38.66 289 PRO A CA 1
ATOM 2269 C C . PRO A 1 289 ? 5.655 -0.778 39.805 1.00 38.66 289 PRO A C 1
ATOM 2271 O O . PRO A 1 289 ? 5.675 0.453 39.791 1.00 38.66 289 PRO A O 1
ATOM 2274 N N . VAL A 1 290 ? 4.919 -1.483 40.661 1.00 39.19 290 VAL A N 1
ATOM 2275 C CA . VAL A 1 290 ? 4.404 -0.915 41.900 1.00 39.19 290 VAL A CA 1
ATOM 2276 C C . VAL A 1 290 ? 5.641 -0.628 42.741 1.00 39.19 290 VAL A C 1
ATOM 2278 O O . VAL A 1 290 ? 6.311 -1.542 43.212 1.00 39.19 290 VAL A O 1
ATOM 2281 N N . ILE A 1 291 ? 6.007 0.644 42.819 1.00 44.72 291 ILE A N 1
ATOM 2282 C CA . ILE A 1 291 ? 6.922 1.141 43.836 1.00 44.72 291 ILE A CA 1
ATOM 2283 C C . ILE A 1 291 ? 6.125 1.180 45.139 1.00 44.72 291 ILE A C 1
ATOM 2285 O O . ILE A 1 291 ? 5.271 2.044 45.315 1.00 44.72 291 ILE A O 1
ATOM 2289 N N . ASP A 1 292 ? 6.360 0.202 46.015 1.00 37.16 292 ASP A N 1
ATOM 2290 C CA . ASP A 1 292 ? 5.928 0.270 47.411 1.00 37.16 292 ASP A CA 1
ATOM 2291 C C . ASP A 1 292 ? 6.757 1.356 48.112 1.00 37.16 292 ASP A C 1
ATOM 2293 O O . ASP A 1 292 ? 7.857 1.116 48.611 1.00 37.16 292 ASP A O 1
ATOM 2297 N N . GLU A 1 293 ? 6.243 2.585 48.131 1.00 43.53 293 GLU A N 1
ATOM 2298 C CA . GLU A 1 293 ? 6.704 3.627 49.048 1.00 43.53 293 GLU A CA 1
ATOM 2299 C C . GLU A 1 293 ? 6.106 3.362 50.434 1.00 43.53 293 GLU A C 1
ATOM 2301 O O . GLU A 1 293 ? 5.141 3.995 50.846 1.00 43.53 293 GLU A O 1
ATOM 2306 N N . ASN A 1 294 ? 6.666 2.389 51.152 1.00 45.28 294 ASN A N 1
ATOM 2307 C CA . ASN A 1 294 ? 6.469 2.248 52.593 1.00 45.28 294 ASN A CA 1
ATOM 2308 C C . ASN A 1 294 ? 7.716 1.638 53.239 1.00 45.28 294 ASN A C 1
ATOM 2310 O O . ASN A 1 294 ? 7.743 0.471 53.618 1.00 45.28 294 ASN A O 1
ATOM 2314 N N . VAL A 1 295 ? 8.749 2.466 53.401 1.00 43.28 295 VAL A N 1
ATOM 2315 C CA . VAL A 1 295 ? 9.717 2.311 54.493 1.00 43.28 295 VAL A CA 1
ATOM 2316 C C . VAL A 1 295 ? 9.966 3.701 55.075 1.00 43.28 295 VAL A C 1
ATOM 2318 O O . VAL A 1 295 ? 10.881 4.417 54.673 1.00 43.28 295 VAL A O 1
ATOM 2321 N N . ALA A 1 296 ? 9.094 4.097 56.002 1.00 38.34 296 ALA A N 1
ATOM 2322 C CA . ALA A 1 296 ? 9.439 5.080 57.017 1.00 38.34 296 ALA A CA 1
ATOM 2323 C C . ALA A 1 296 ? 10.364 4.384 58.025 1.00 38.34 296 ALA A C 1
ATOM 2325 O O . ALA A 1 296 ? 10.109 3.246 58.421 1.00 38.34 296 ALA A O 1
ATOM 2326 N N . GLY A 1 297 ? 11.478 5.037 58.345 1.00 35.75 297 GLY A N 1
ATOM 2327 C CA . GLY A 1 297 ? 12.507 4.489 59.216 1.00 35.75 297 GLY A CA 1
ATOM 2328 C C . GLY A 1 297 ? 12.120 4.479 60.689 1.00 35.75 297 GLY A C 1
ATOM 2329 O O . GLY A 1 297 ? 11.195 5.166 61.098 1.00 35.75 297 GLY A O 1
ATOM 2330 N N . ASP A 1 298 ? 12.923 3.756 61.462 1.00 35.00 298 ASP A N 1
ATOM 2331 C CA . ASP A 1 298 ? 13.236 4.100 62.843 1.00 35.00 298 ASP A CA 1
ATOM 2332 C C . ASP A 1 298 ? 14.691 3.706 63.138 1.00 35.00 298 ASP A C 1
ATOM 2334 O O . ASP A 1 298 ? 15.170 2.630 62.774 1.00 35.00 298 ASP A O 1
ATOM 2338 N N . HIS A 1 299 ? 15.405 4.656 63.736 1.00 38.22 299 HIS A N 1
ATOM 2339 C CA . HIS A 1 299 ? 16.699 4.503 64.402 1.00 38.22 299 HIS A CA 1
ATOM 2340 C C . HIS A 1 299 ? 16.491 3.829 65.769 1.00 38.22 299 HIS A C 1
ATOM 2342 O O . HIS A 1 299 ? 15.440 4.040 66.361 1.00 38.22 299 HIS A O 1
ATOM 2348 N N . VAL A 1 300 ? 17.502 3.115 66.289 1.00 36.75 300 VAL A N 1
ATOM 2349 C CA . VAL A 1 300 ? 18.134 3.324 67.620 1.00 36.75 300 VAL A CA 1
ATOM 2350 C C . VAL A 1 300 ? 19.264 2.291 67.839 1.00 36.75 300 VAL A C 1
ATOM 2352 O O . VAL A 1 300 ? 19.040 1.085 67.850 1.00 36.75 300 VAL A O 1
ATOM 2355 N N . ASP A 1 301 ? 20.470 2.847 67.952 1.00 34.41 301 ASP A N 1
ATOM 2356 C CA . ASP A 1 301 ? 21.675 2.569 68.760 1.00 34.41 301 ASP A CA 1
ATOM 2357 C C . ASP A 1 301 ? 21.895 1.302 69.640 1.00 34.41 301 ASP A C 1
ATOM 2359 O O . ASP A 1 301 ? 21.041 0.863 70.404 1.00 34.41 301 ASP A O 1
ATOM 2363 N N . ASP A 1 302 ? 23.186 0.911 69.637 1.00 33.53 302 ASP A N 1
ATOM 2364 C CA . ASP A 1 302 ? 24.111 0.649 70.774 1.00 33.53 302 ASP A CA 1
ATOM 2365 C C . ASP A 1 302 ? 24.604 -0.787 71.119 1.00 33.53 302 ASP A C 1
ATOM 2367 O O . ASP A 1 302 ? 23.853 -1.753 71.216 1.00 33.53 302 ASP A O 1
ATOM 2371 N N . GLN A 1 303 ? 25.911 -0.814 71.444 1.00 35.19 303 GLN A N 1
ATOM 2372 C CA . GLN A 1 303 ? 26.705 -1.718 72.308 1.00 35.19 303 GLN A CA 1
ATOM 2373 C C . GLN A 1 303 ? 27.636 -2.796 71.705 1.00 35.19 303 GLN A C 1
ATOM 2375 O O . GLN A 1 303 ? 27.280 -3.947 71.488 1.00 35.19 303 GLN A O 1
ATOM 2380 N N . SER A 1 304 ? 28.908 -2.392 71.534 1.00 33.88 304 SER A N 1
ATOM 2381 C CA . SER A 1 304 ? 30.086 -2.842 72.319 1.00 33.88 304 SER A CA 1
ATOM 2382 C C . SER A 1 304 ? 30.164 -4.309 72.799 1.00 33.88 304 SER A C 1
ATOM 2384 O O . SER A 1 304 ? 29.425 -4.686 73.702 1.00 33.88 304 SER A O 1
ATOM 2386 N N . ALA A 1 305 ? 31.205 -5.050 72.379 1.00 35.72 305 ALA A N 1
ATOM 2387 C CA . ALA A 1 305 ? 32.332 -5.477 73.243 1.00 35.72 305 ALA A CA 1
ATOM 2388 C C . ALA A 1 305 ? 33.208 -6.583 72.602 1.00 35.72 305 ALA A C 1
ATOM 2390 O O . ALA A 1 305 ? 32.731 -7.643 72.215 1.00 35.72 305 ALA A O 1
ATOM 2391 N N . ASP A 1 306 ? 34.504 -6.277 72.514 1.00 35.22 306 ASP A N 1
ATOM 2392 C CA . ASP A 1 306 ? 35.686 -7.091 72.850 1.00 35.22 306 ASP A CA 1
ATOM 2393 C C . ASP A 1 306 ? 35.580 -8.624 73.027 1.00 35.22 306 ASP A C 1
ATOM 2395 O O . ASP A 1 306 ? 34.775 -9.123 73.810 1.00 35.22 306 ASP A O 1
ATOM 2399 N N . GLY A 1 307 ? 36.548 -9.363 72.457 1.00 30.67 307 GLY A N 1
ATOM 2400 C CA . GLY A 1 307 ? 36.888 -10.694 72.979 1.00 30.67 307 GLY A CA 1
ATOM 2401 C C . GLY A 1 307 ? 37.573 -11.699 72.046 1.00 30.67 307 GLY A C 1
ATOM 2402 O O . GLY A 1 307 ? 36.916 -12.520 71.424 1.00 30.67 307 GLY A O 1
ATOM 2403 N N . GLN A 1 308 ? 38.906 -11.733 72.132 1.00 39.28 308 GLN A N 1
ATOM 2404 C CA . GLN A 1 308 ? 39.775 -12.925 72.053 1.00 39.28 308 GLN A CA 1
ATOM 2405 C C . GLN A 1 308 ? 40.324 -13.429 70.697 1.00 39.28 308 GLN A C 1
ATOM 2407 O O . GLN A 1 308 ? 39.676 -14.063 69.871 1.00 39.28 308 GLN A O 1
ATOM 2412 N N . ARG A 1 309 ? 41.645 -13.217 70.583 1.00 38.28 309 ARG A N 1
ATOM 2413 C CA . ARG A 1 309 ? 42.645 -14.029 69.872 1.00 38.28 309 ARG A CA 1
ATOM 2414 C C . ARG A 1 309 ? 42.786 -15.411 70.527 1.00 38.28 309 ARG A C 1
ATOM 2416 O O . ARG A 1 309 ? 42.767 -15.456 71.748 1.00 38.28 309 ARG A O 1
ATOM 2423 N N . GLU A 1 310 ? 43.130 -16.445 69.748 1.00 40.03 310 GLU A N 1
ATOM 2424 C CA . GLU A 1 310 ? 44.322 -17.303 69.955 1.00 40.03 310 GLU A CA 1
ATOM 2425 C C . GLU A 1 310 ? 44.501 -18.387 68.854 1.00 40.03 310 GLU A C 1
ATOM 2427 O O . GLU A 1 310 ? 43.552 -19.079 68.521 1.00 40.03 310 GLU A O 1
ATOM 2432 N N . LEU A 1 311 ? 45.746 -18.488 68.329 1.00 38.16 311 LEU A N 1
ATOM 2433 C CA . LEU A 1 311 ? 46.592 -19.680 68.010 1.00 38.16 311 LEU A CA 1
ATOM 2434 C C . LEU A 1 311 ? 45.993 -20.862 67.181 1.00 38.16 311 LEU A C 1
ATOM 2436 O O . LEU A 1 311 ? 44.873 -21.276 67.394 1.00 38.16 311 LEU A O 1
ATOM 2440 N N . LYS A 1 312 ? 46.674 -21.584 66.269 1.00 36.50 312 LYS A N 1
ATOM 2441 C CA . LYS A 1 312 ? 48.104 -21.878 66.032 1.00 36.50 312 LYS A CA 1
ATOM 2442 C C . LYS A 1 312 ? 48.270 -22.657 64.696 1.00 36.50 312 LYS A C 1
ATOM 2444 O O . LYS A 1 312 ? 47.465 -23.525 64.394 1.00 36.50 312 LYS A O 1
ATOM 2449 N N . GLN A 1 313 ? 49.354 -22.356 63.972 1.00 37.09 313 GLN A N 1
ATOM 2450 C CA . GLN A 1 313 ? 50.223 -23.188 63.098 1.00 37.09 313 GLN A CA 1
ATOM 2451 C C . GLN A 1 313 ? 49.804 -24.619 62.661 1.00 37.09 313 GLN A C 1
ATOM 2453 O O . GLN A 1 313 ? 49.580 -25.475 63.512 1.00 37.09 313 GLN A O 1
ATOM 2458 N N . ARG A 1 314 ? 50.023 -24.953 61.372 1.00 39.88 314 ARG A N 1
ATOM 2459 C CA . ARG A 1 314 ? 51.176 -25.768 60.894 1.00 39.88 314 ARG A CA 1
ATOM 2460 C C . ARG A 1 314 ? 51.189 -25.945 59.366 1.00 39.88 314 ARG A C 1
ATOM 2462 O O . ARG A 1 314 ? 50.172 -26.224 58.746 1.00 39.88 314 ARG A O 1
ATOM 2469 N N . GLU A 1 315 ? 52.385 -25.780 58.806 1.00 43.38 315 GLU A N 1
ATOM 2470 C CA . GLU A 1 315 ? 52.808 -26.148 57.451 1.00 43.38 315 GLU A CA 1
ATOM 2471 C C . GLU A 1 315 ? 52.712 -27.666 57.219 1.00 43.38 315 GLU A C 1
ATOM 2473 O O . GLU A 1 315 ? 52.936 -28.422 58.161 1.00 43.38 315 GLU A O 1
ATOM 2478 N N . PHE A 1 316 ? 52.507 -28.107 55.971 1.00 39.81 316 PHE A N 1
ATOM 2479 C CA . PHE A 1 316 ? 53.393 -29.088 55.324 1.00 39.81 316 PHE A CA 1
ATOM 2480 C C . PHE A 1 316 ? 53.196 -29.103 53.795 1.00 39.81 316 PHE A C 1
ATOM 2482 O O . PHE A 1 316 ? 52.079 -29.036 53.286 1.00 39.81 316 PHE A O 1
ATOM 2489 N N . LYS A 1 317 ? 54.332 -29.135 53.093 1.00 42.12 317 LYS A N 1
ATOM 2490 C CA . LYS A 1 317 ? 54.533 -29.237 51.641 1.00 42.12 317 LYS A CA 1
ATOM 2491 C C . LYS A 1 317 ? 54.172 -30.626 51.088 1.00 42.12 317 LYS A C 1
ATOM 2493 O O . LYS A 1 317 ? 54.263 -31.599 51.822 1.00 42.12 317 LYS A O 1
ATOM 2498 N N . GLU A 1 318 ? 53.940 -30.662 49.771 1.00 40.16 318 GLU A N 1
ATOM 2499 C CA . GLU A 1 318 ? 54.534 -31.544 48.729 1.00 40.16 318 GLU A CA 1
ATOM 2500 C C . GLU A 1 318 ? 53.476 -31.961 47.688 1.00 40.16 318 GLU A C 1
ATOM 2502 O O . GLU A 1 318 ? 52.468 -32.566 48.021 1.00 40.16 318 GLU A O 1
ATOM 2507 N N . SER A 1 319 ? 53.499 -31.413 46.466 1.00 42.09 319 SER A N 1
ATOM 2508 C CA . SER A 1 319 ? 54.179 -31.934 45.256 1.00 42.09 319 SER A CA 1
ATOM 2509 C C . SER A 1 319 ? 54.026 -33.441 45.018 1.00 42.09 319 SER A C 1
ATOM 2511 O O . SER A 1 319 ? 54.636 -34.229 45.728 1.00 42.09 319 SER A O 1
ATOM 2513 N N . GLY A 1 320 ? 53.353 -33.815 43.921 1.00 41.72 320 GLY A N 1
ATOM 2514 C CA . GLY A 1 320 ? 53.588 -35.099 43.250 1.00 41.72 320 GLY A CA 1
ATOM 2515 C C . GLY A 1 320 ? 52.367 -35.763 42.616 1.00 41.72 320 GLY A C 1
ATOM 2516 O O . GLY A 1 320 ? 51.840 -36.700 43.206 1.00 41.72 320 GLY A O 1
ATOM 2517 N N . LEU A 1 321 ? 51.994 -35.297 41.413 1.00 40.47 321 LEU A N 1
ATOM 2518 C CA . LEU A 1 321 ? 51.603 -36.037 40.187 1.00 40.47 321 LEU A CA 1
ATOM 2519 C C . LEU A 1 321 ? 50.552 -35.281 39.367 1.00 40.47 321 LEU A C 1
ATOM 2521 O O . LEU A 1 321 ? 49.487 -34.938 39.920 1.00 40.47 321 LEU A O 1
#

Organism: NCBI:txid156174

pLDDT: mean 75.06, std 26.35, range [21.52, 98.62]

Secondary structure (DSSP, 8-state):
----------------S--------TT-----PPPPP----PPPP----TT-PPPEEEE-TT--EEE------TTT-EEEE-S--B-TTS-B--S-SSS--EEEESS----SHHHHH-TTS-TT----TT-TTS--EEEESSHHHHHHTTPEEPTTTSHHHHHHHHHHHHHH-TTS-S--HHHHHHHHHHHH--TTSSPP-EEEEGGGSPTT-EEESSSSTT--EEEETTEEEEEETTEEEEEEEGGGGTT-EEEE-S-HHHHHHHHTT-PPPPPPGGGTS--PPPPPP--------------------------------

Radius of gyration: 29.77 Å; Cα contacts (8 Å, |Δi|>4): 494; chains: 1; bounding box: 93×78×100 Å

Solvent-accessible surface area (backbone atoms only — not comparable to full-atom values): 20066 Å² total; per-residue (Å²): 136,85,86,80,86,81,83,83,83,81,82,82,80,86,80,97,70,95,74,92,81,87,84,81,72,100,75,88,69,88,79,78,77,83,76,78,79,82,79,82,78,75,84,78,88,74,95,65,83,88,87,71,83,49,62,66,30,33,45,44,44,77,50,50,70,38,61,51,80,68,80,63,57,80,89,30,22,24,30,35,36,37,32,56,24,47,43,84,85,55,47,76,78,50,93,54,43,80,51,69,37,32,33,30,46,54,74,49,86,65,83,47,69,70,49,69,69,48,80,88,52,65,51,45,61,90,69,75,78,55,44,63,94,40,55,34,63,31,38,20,62,10,37,34,38,34,35,16,45,48,28,45,58,21,66,75,75,28,41,68,60,23,53,47,42,51,53,11,39,46,70,54,38,78,81,60,71,66,87,43,72,70,49,52,24,51,56,44,40,53,40,54,47,32,96,88,78,44,56,42,66,49,75,43,44,68,90,81,55,34,68,54,36,27,30,24,90,50,105,43,94,75,48,37,27,36,33,47,92,67,27,31,30,33,51,52,85,90,40,37,64,60,75,44,61,48,73,81,44,66,97,39,72,34,44,29,37,27,28,69,71,56,43,39,18,31,67,47,68,31,79,70,59,62,64,38,64,48,71,74,50,82,75,75,74,80,75,76,80,80,76,82,90,76,81,82,85,81,88,85,88,90,81,88,81,90,87,84,88,80,89,81,89,83,89,84,90,82,91,90,135

Foldseek 3Di:
DDDDDDDDDDDDDDDPDDDDDDDDDPPPDDDDDDDPDDDPDDDDDDDDDPDDFAQQAEAFLQLGGGGDPFDADLQFKWKWWQFQQAAQVSDGPDSHDDLAIETARLEADQPDPLLVPDLRGNSNDDDDANHHRTTHIHMYNGQLSSLLSLHAHDCRRRVVLNVLLLVLLCVLCVPQPPSDSVSSSVVSSPQCQDPPRGGHKDKDQPVLFAQSWKWAADPDPQGIWGDHPQWTFTDDSHFTDDIDGSVVQPPHIIITSRRPSSRSSRVSPNDTRDGRCNVVDDPPDPPDPPPPPDDDDDDDDDDDDDDDDDDDDDDDDDDDD

Sequence (321 aa):
MGGGVQWKWTTRLDDPRGRQGSSYDQAGQLLRLAVPPALKVRPTCASGVPGKMPLQNRVNPWGLIVAHPARYAPSTAIFGNRGVLHDDQRKLVRQCHGRMWLACRLHVNRIRKTQRDDNRAFNGRKRSLMTPRRYTELFFLDEPTAMAAGHRPCACCRRSDHQQFMRAWQSAHPRSIPWTAPAVDAVLHAERLANGGGKLRFSASLAELADGTMVSLEPTQTDAWLLWRGELHEWSHLGYGSRRSAASFDGQLVEVLTPRSLNAVLLAGFEPGLPHESAHTRRTQPATPVIDENVAGDHVDDQSADGQRELKQREFKESGL

Mean predicted aligned error: 14.97 Å

Nearest PDB structures (foldseek):
  4l6u-assembly2_B  TM=2.636E-01  e=1.341E+00  Archaeoglobus fulgidus DSM 4304